Protein AF-A0A419HA66-F1 (afdb_monomer)

Radius of gyration: 27.06 Å; Cα contacts (8 Å, |Δi|>4): 485; chains: 1; bounding box: 98×46×93 Å

Structure (mmCIF, N/CA/C/O backbone):
data_AF-A0A419HA66-F1
#
_entry.id   AF-A0A419HA66-F1
#
loop_
_atom_site.group_PDB
_atom_site.id
_atom_site.type_symbol
_atom_site.label_atom_id
_atom_site.label_alt_id
_atom_site.label_comp_id
_atom_site.label_asym_id
_atom_site.label_entity_id
_atom_site.label_seq_id
_atom_site.pdbx_PDB_ins_code
_atom_site.Cartn_x
_atom_site.Cartn_y
_atom_site.Cartn_z
_atom_site.occupancy
_atom_site.B_iso_or_equiv
_atom_site.auth_seq_id
_atom_site.auth_comp_id
_atom_site.auth_asym_id
_atom_site.auth_atom_id
_atom_site.pdbx_PDB_model_num
ATOM 1 N N . MET A 1 1 ? 4.704 12.141 56.398 1.00 47.47 1 MET A N 1
ATOM 2 C CA . MET A 1 1 ? 5.540 12.780 55.359 1.00 47.47 1 MET A CA 1
ATOM 3 C C . MET A 1 1 ? 6.980 12.320 55.534 1.00 47.47 1 MET A C 1
ATO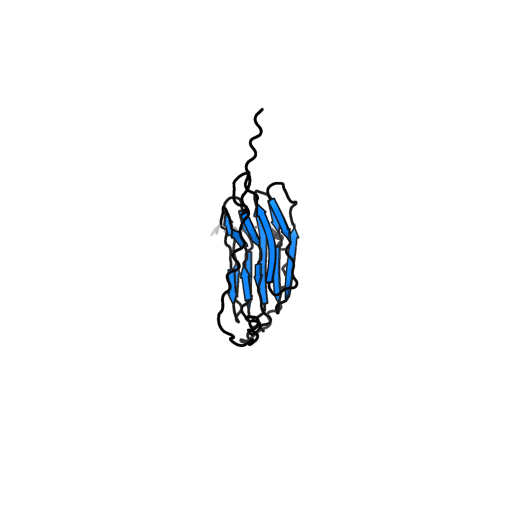M 5 O O . MET A 1 1 ? 7.565 12.573 56.577 1.00 47.47 1 MET A O 1
ATOM 9 N N . LYS A 1 2 ? 7.515 11.568 54.568 1.00 43.84 2 LYS A N 1
ATOM 10 C CA . LYS A 1 2 ? 8.914 11.112 54.523 1.00 43.84 2 LYS A CA 1
ATOM 11 C C . LYS A 1 2 ? 9.344 11.188 53.060 1.00 43.84 2 LYS A C 1
ATOM 13 O O . LYS A 1 2 ? 8.883 10.395 52.246 1.00 43.84 2 LYS A O 1
ATOM 18 N N . ILE A 1 3 ? 10.139 12.201 52.732 1.00 47.72 3 ILE A N 1
ATOM 19 C CA . ILE A 1 3 ? 10.655 12.448 51.385 1.00 47.72 3 ILE A CA 1
ATOM 20 C C . ILE A 1 3 ? 11.926 11.610 51.267 1.00 47.72 3 ILE A C 1
ATOM 22 O O . ILE A 1 3 ? 12.910 11.876 51.953 1.00 47.72 3 ILE A O 1
ATOM 26 N N . LYS A 1 4 ? 11.876 10.537 50.476 1.00 50.72 4 LYS A N 1
ATOM 27 C CA . LYS A 1 4 ? 13.021 9.656 50.243 1.00 50.72 4 LYS A CA 1
ATOM 28 C C . LYS A 1 4 ? 13.635 10.032 48.896 1.00 50.72 4 LYS A C 1
ATOM 30 O O . LYS A 1 4 ? 13.141 9.609 47.857 1.00 50.72 4 LYS A O 1
ATOM 35 N N . SER A 1 5 ? 14.681 10.858 48.937 1.00 53.12 5 SER A N 1
ATOM 36 C CA . SER A 1 5 ? 15.583 11.083 47.804 1.00 53.12 5 SER A CA 1
ATOM 37 C C . SER A 1 5 ? 16.212 9.757 47.393 1.00 53.12 5 SER A C 1
ATOM 39 O O . SER A 1 5 ? 16.865 9.105 48.207 1.00 53.12 5 SER A O 1
ATOM 41 N N . MET A 1 6 ? 16.027 9.366 46.135 1.00 59.38 6 MET A N 1
ATOM 42 C CA . MET A 1 6 ? 16.802 8.306 45.500 1.00 59.38 6 MET A CA 1
ATOM 43 C C . MET A 1 6 ? 17.607 8.928 44.366 1.00 59.38 6 MET A C 1
ATOM 45 O O . MET A 1 6 ? 17.053 9.434 43.394 1.00 59.38 6 MET A O 1
ATOM 49 N N . ALA A 1 7 ? 18.923 8.930 44.563 1.00 51.03 7 ALA A N 1
ATOM 50 C CA . ALA A 1 7 ? 19.921 9.291 43.576 1.00 51.03 7 ALA A CA 1
ATOM 51 C C . ALA A 1 7 ? 19.850 8.321 42.388 1.00 51.03 7 ALA A C 1
ATOM 53 O O . ALA A 1 7 ? 19.817 7.104 42.580 1.00 51.03 7 ALA A O 1
ATOM 54 N N . LEU A 1 8 ? 19.828 8.867 41.173 1.00 46.47 8 LEU A N 1
ATOM 55 C CA . LEU A 1 8 ? 19.918 8.104 39.934 1.00 46.47 8 LEU A CA 1
ATOM 56 C C . LEU A 1 8 ? 21.391 8.082 39.482 1.00 46.47 8 LEU A C 1
ATOM 58 O O . LEU A 1 8 ? 22.011 9.148 39.443 1.00 46.47 8 LEU A O 1
ATOM 62 N N . PRO A 1 9 ? 21.979 6.910 39.183 1.00 49.59 9 PRO A N 1
ATOM 63 C CA . PRO A 1 9 ? 23.392 6.808 38.859 1.00 49.59 9 PRO A CA 1
ATOM 64 C C . PRO A 1 9 ? 23.702 7.311 37.445 1.00 49.59 9 PRO A C 1
ATOM 66 O O . PRO A 1 9 ? 23.009 7.019 36.473 1.00 49.59 9 PRO A O 1
ATOM 69 N N . LEU A 1 10 ? 24.804 8.053 37.387 1.00 48.69 10 LEU A N 1
ATOM 70 C CA . LEU A 1 10 ? 25.576 8.472 36.226 1.00 48.69 10 LEU A CA 1
ATOM 71 C C . LEU A 1 10 ? 25.856 7.272 35.296 1.00 48.69 10 LEU A C 1
ATOM 73 O O . LEU A 1 10 ? 26.581 6.353 35.676 1.00 48.69 10 LEU A O 1
ATOM 77 N N . MET A 1 11 ? 25.301 7.271 34.079 1.00 44.81 11 MET A N 1
ATOM 78 C CA . MET A 1 11 ? 25.724 6.333 33.035 1.00 44.81 11 MET A CA 1
ATOM 79 C C . MET A 1 11 ? 27.056 6.798 32.442 1.00 44.81 11 MET A C 1
ATOM 81 O O . MET A 1 11 ? 27.150 7.855 31.822 1.00 44.81 11 MET A O 1
ATOM 85 N N . VAL A 1 12 ? 28.083 5.978 32.648 1.00 45.59 12 VAL A N 1
ATOM 86 C CA . VAL A 1 12 ? 29.388 6.061 31.992 1.00 45.59 12 VAL A CA 1
ATOM 87 C C . VAL A 1 12 ? 29.208 5.691 30.519 1.00 45.59 12 VAL A C 1
ATOM 89 O O . VAL A 1 12 ? 28.825 4.568 30.197 1.00 45.59 12 VAL A O 1
ATOM 92 N N . ALA A 1 13 ? 29.491 6.635 29.622 1.00 44.53 13 ALA A N 1
ATOM 93 C CA . ALA A 1 13 ? 29.626 6.363 28.199 1.00 44.53 13 ALA A CA 1
ATOM 94 C C . ALA A 1 13 ? 30.940 5.603 27.963 1.00 44.53 13 ALA A C 1
ATOM 96 O O . ALA A 1 13 ? 32.028 6.172 28.053 1.00 44.53 13 ALA A O 1
ATOM 97 N N . ALA A 1 14 ? 30.843 4.304 27.683 1.00 41.09 14 ALA A N 1
ATOM 98 C CA . ALA A 1 14 ? 31.964 3.518 27.192 1.00 41.09 14 ALA A CA 1
ATOM 99 C C . ALA A 1 14 ? 32.194 3.861 25.711 1.00 41.09 14 ALA A C 1
ATOM 101 O O . ALA A 1 14 ? 31.485 3.378 24.831 1.00 41.09 14 ALA A O 1
ATOM 102 N N . ALA A 1 15 ? 33.179 4.715 25.437 1.00 42.59 15 ALA A N 1
ATOM 103 C CA . ALA A 1 15 ? 33.739 4.868 24.102 1.00 42.59 15 ALA A CA 1
ATOM 104 C C . ALA A 1 15 ? 34.623 3.645 23.813 1.00 42.59 15 ALA A C 1
ATOM 106 O O . ALA A 1 15 ? 35.770 3.569 24.253 1.00 42.59 15 ALA A O 1
ATOM 107 N N . SER A 1 16 ? 34.080 2.655 23.107 1.00 45.94 16 SER A N 1
ATOM 108 C CA . SER A 1 16 ? 34.874 1.558 22.560 1.00 45.94 16 SER A CA 1
ATOM 109 C C . SER A 1 16 ? 35.727 2.087 21.404 1.00 45.94 16 SER A C 1
ATOM 111 O O . SER A 1 16 ? 35.217 2.317 20.307 1.00 45.94 16 SER A O 1
ATOM 113 N N . LEU A 1 17 ? 37.026 2.283 21.652 1.00 44.56 17 LEU A N 1
ATOM 114 C CA . LEU A 1 17 ? 38.036 2.401 20.601 1.00 44.56 17 LEU A CA 1
ATOM 115 C C . LEU A 1 17 ? 38.164 1.047 19.891 1.00 44.56 17 LEU A C 1
ATOM 117 O O . LEU A 1 17 ? 38.842 0.143 20.376 1.00 44.56 17 LEU A O 1
ATOM 121 N N . SER A 1 18 ? 37.540 0.912 18.727 1.00 45.56 18 SER A N 1
ATOM 122 C CA . SER A 1 18 ? 37.889 -0.127 17.760 1.00 45.56 18 SER A CA 1
ATOM 123 C C . SER A 1 18 ? 39.006 0.396 16.856 1.00 45.56 18 SER A C 1
ATOM 125 O O . SER A 1 18 ? 38.768 1.161 15.923 1.00 45.56 18 SER A O 1
ATOM 127 N N . VAL A 1 19 ? 40.238 -0.015 17.161 1.00 48.44 19 VAL A N 1
ATOM 128 C CA . VAL A 1 19 ? 41.369 -0.007 16.226 1.00 48.44 19 VAL A CA 1
ATOM 129 C C . VAL A 1 19 ? 41.130 -1.138 15.227 1.00 48.44 19 VAL A C 1
ATOM 131 O O . VAL A 1 19 ? 41.000 -2.290 15.634 1.00 48.44 19 VAL A O 1
ATOM 134 N N . GLY A 1 20 ? 41.061 -0.829 13.933 1.00 39.22 20 GLY A N 1
ATOM 135 C CA . GLY A 1 20 ? 40.870 -1.862 12.919 1.00 39.22 20 GLY A CA 1
ATOM 136 C C . GLY A 1 20 ? 40.864 -1.336 11.491 1.00 39.22 20 GLY A C 1
ATOM 137 O O . GLY A 1 20 ? 39.809 -1.034 10.954 1.00 39.22 20 GLY A O 1
ATOM 138 N N . THR A 1 21 ? 42.059 -1.309 10.898 1.00 42.94 21 THR A N 1
ATOM 139 C CA . THR A 1 21 ? 42.325 -1.475 9.457 1.00 42.94 21 THR A CA 1
ATOM 140 C C . THR A 1 21 ? 41.787 -0.400 8.504 1.00 42.94 21 THR A C 1
ATOM 142 O O . THR A 1 21 ? 40.625 -0.384 8.114 1.00 42.94 21 THR A O 1
ATOM 145 N N . ALA A 1 22 ? 42.699 0.450 8.024 1.00 42.69 22 ALA A N 1
ATOM 146 C CA . ALA A 1 22 ? 42.500 1.245 6.820 1.00 42.69 22 ALA A CA 1
ATOM 147 C C . ALA A 1 22 ? 42.324 0.310 5.608 1.00 42.69 22 ALA A C 1
ATOM 149 O O . ALA A 1 22 ? 43.294 -0.216 5.065 1.00 42.69 22 ALA A O 1
ATOM 150 N N . ILE A 1 23 ? 41.074 0.099 5.205 1.00 44.91 23 ILE A N 1
ATOM 151 C CA . ILE A 1 23 ? 40.689 -0.437 3.900 1.00 44.91 23 ILE A CA 1
ATOM 152 C C . ILE A 1 23 ? 40.109 0.758 3.146 1.00 44.91 23 ILE A C 1
ATOM 154 O O . ILE A 1 23 ? 39.303 1.506 3.698 1.00 44.91 23 ILE A O 1
ATOM 158 N N . GLY A 1 24 ? 40.618 1.002 1.940 1.00 37.94 24 GLY A N 1
ATOM 159 C CA . GLY A 1 24 ? 40.386 2.227 1.184 1.00 37.94 24 GLY A CA 1
ATOM 160 C C . GLY A 1 24 ? 38.915 2.628 1.092 1.00 37.94 24 GLY A C 1
ATOM 161 O O . GLY A 1 24 ? 38.036 1.791 0.900 1.00 37.94 24 GLY A O 1
ATOM 162 N N . LEU A 1 25 ? 38.684 3.942 1.160 1.00 38.09 25 LEU A N 1
ATOM 163 C CA . LEU A 1 25 ? 37.476 4.602 0.678 1.00 38.09 25 LEU A CA 1
ATOM 164 C C . LEU A 1 25 ? 37.363 4.406 -0.846 1.00 38.09 25 LEU A C 1
ATOM 166 O O . LEU A 1 25 ? 37.519 5.340 -1.626 1.00 38.09 25 LEU A O 1
ATOM 170 N N . GLY A 1 26 ? 37.109 3.175 -1.284 1.00 37.66 26 GLY A N 1
ATOM 171 C CA . GLY A 1 26 ? 36.299 2.968 -2.466 1.00 37.66 26 GLY A CA 1
ATOM 172 C C . GLY A 1 26 ? 34.895 3.355 -2.046 1.00 37.66 26 GLY A C 1
ATOM 173 O O . GLY A 1 26 ? 34.316 2.689 -1.190 1.00 37.66 26 GLY A O 1
ATOM 174 N N . ALA A 1 27 ? 34.386 4.470 -2.572 1.00 40.50 27 ALA A N 1
ATOM 175 C CA . ALA A 1 27 ? 32.964 4.753 -2.524 1.00 40.50 27 ALA A CA 1
ATOM 176 C C . ALA A 1 27 ? 32.244 3.451 -2.892 1.00 40.50 27 ALA A C 1
ATOM 178 O O . ALA A 1 27 ? 32.443 2.938 -3.995 1.00 40.50 27 ALA A O 1
ATOM 179 N N . LEU A 1 28 ? 31.494 2.877 -1.945 1.00 34.53 28 LEU A N 1
ATOM 180 C CA . LEU A 1 28 ? 30.543 1.830 -2.281 1.00 34.53 28 LEU A CA 1
ATOM 181 C C . LEU A 1 28 ? 29.736 2.417 -3.442 1.00 34.53 28 LEU A C 1
ATOM 183 O O . LEU A 1 28 ? 29.235 3.540 -3.286 1.00 34.53 28 LEU A O 1
ATOM 187 N N . PRO A 1 29 ? 29.716 1.775 -4.625 1.00 37.78 29 PRO A N 1
ATOM 188 C CA . PRO A 1 29 ? 28.907 2.285 -5.712 1.00 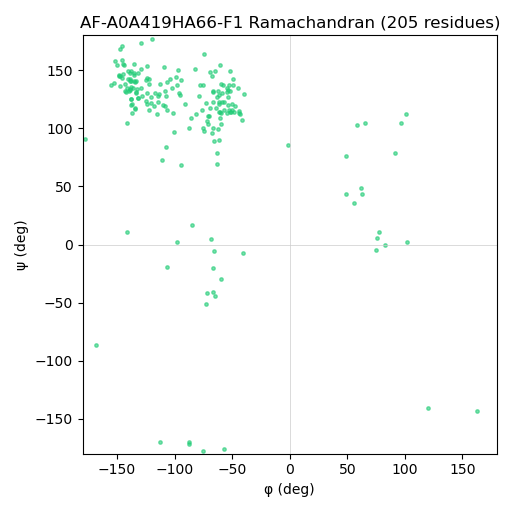37.78 29 PRO A CA 1
ATOM 189 C C . PRO A 1 29 ? 27.508 2.435 -5.131 1.00 37.78 29 PRO A C 1
ATOM 191 O O . PRO A 1 29 ? 27.018 1.505 -4.495 1.00 37.78 29 PRO A O 1
ATOM 194 N N . ALA A 1 30 ? 26.920 3.625 -5.271 1.00 44.28 30 ALA A N 1
ATOM 195 C CA . ALA A 1 30 ? 25.492 3.790 -5.072 1.00 44.28 30 ALA A CA 1
ATOM 196 C C . ALA A 1 30 ? 24.845 2.610 -5.792 1.00 44.28 30 ALA A C 1
ATOM 198 O O . ALA A 1 30 ? 25.059 2.493 -7.002 1.00 44.28 30 ALA A O 1
ATOM 199 N N . ASP A 1 31 ? 24.224 1.692 -5.036 1.00 38.34 31 ASP A N 1
ATOM 200 C CA . ASP A 1 31 ? 23.645 0.466 -5.571 1.00 38.34 31 ASP A CA 1
ATOM 201 C C . ASP A 1 31 ? 22.910 0.853 -6.843 1.00 38.34 31 ASP A C 1
ATOM 203 O O . ASP A 1 31 ? 21.978 1.663 -6.803 1.00 38.34 31 ASP A O 1
ATOM 207 N N . ALA A 1 32 ? 23.435 0.394 -7.983 1.00 41.03 32 ALA A N 1
ATOM 208 C CA . ALA A 1 32 ? 22.881 0.716 -9.281 1.00 41.03 32 ALA A CA 1
ATOM 209 C C . ALA A 1 32 ? 21.402 0.371 -9.185 1.00 41.03 32 ALA A C 1
ATOM 211 O O . ALA A 1 32 ? 21.088 -0.790 -8.928 1.00 41.03 32 ALA A O 1
ATOM 212 N N . ALA A 1 33 ? 20.543 1.396 -9.267 1.00 50.47 33 ALA A N 1
ATOM 213 C CA . ALA A 1 33 ? 19.119 1.296 -8.992 1.00 50.47 33 ALA A CA 1
ATOM 214 C C . ALA A 1 33 ? 18.596 -0.006 -9.595 1.00 50.47 33 ALA A C 1
ATOM 216 O O . ALA A 1 33 ? 18.560 -0.142 -10.821 1.00 50.47 33 ALA A O 1
ATOM 217 N N . GLY A 1 34 ? 18.301 -0.983 -8.730 1.00 55.44 34 GLY A N 1
ATOM 218 C CA . GLY A 1 34 ? 17.885 -2.302 -9.175 1.00 55.44 34 GLY A CA 1
ATOM 219 C C . GLY A 1 34 ? 16.741 -2.119 -10.160 1.00 55.44 34 GLY A C 1
ATOM 220 O O . GLY A 1 34 ? 15.817 -1.345 -9.911 1.00 55.44 34 GLY A O 1
ATOM 221 N N . SER A 1 35 ? 16.813 -2.789 -11.309 1.00 67.12 35 SER A N 1
ATOM 222 C CA . SER A 1 35 ? 15.696 -2.790 -12.265 1.00 67.12 35 SER A CA 1
ATOM 223 C C . SER A 1 35 ? 14.458 -3.488 -11.691 1.00 67.12 35 SER A C 1
ATOM 225 O O . SER A 1 35 ? 13.398 -3.455 -12.311 1.00 67.12 35 SER A O 1
ATOM 227 N N . THR A 1 36 ? 14.596 -4.083 -10.500 1.00 85.69 36 THR A N 1
ATOM 228 C CA . THR A 1 36 ? 13.537 -4.667 -9.695 1.00 85.69 36 THR A CA 1
ATOM 229 C C . THR A 1 36 ? 12.502 -3.618 -9.321 1.00 85.69 36 THR A C 1
ATOM 231 O O . THR A 1 36 ? 12.720 -2.747 -8.476 1.00 85.69 36 THR A O 1
ATOM 234 N N . SER A 1 37 ? 11.334 -3.745 -9.925 1.00 92.81 37 SER A N 1
ATOM 235 C CA . SER A 1 37 ? 10.133 -3.056 -9.496 1.00 92.81 37 SER A CA 1
ATOM 236 C C . SER A 1 37 ? 9.287 -4.007 -8.664 1.00 92.81 37 SER A C 1
ATOM 238 O O . SER A 1 37 ? 9.205 -5.202 -8.948 1.00 92.81 37 SER A O 1
ATOM 240 N N . SER A 1 38 ? 8.622 -3.490 -7.641 1.00 95.62 38 SER A N 1
ATOM 241 C CA . SER A 1 38 ? 7.694 -4.259 -6.821 1.00 95.62 38 SER A CA 1
ATOM 242 C C . SER A 1 38 ? 6.448 -3.450 -6.502 1.00 95.62 38 SER A C 1
ATOM 244 O O . SER A 1 38 ? 6.486 -2.225 -6.374 1.00 95.62 38 SER A O 1
ATOM 246 N N . ALA A 1 39 ? 5.328 -4.153 -6.390 1.00 97.06 39 ALA A N 1
ATOM 247 C CA . ALA A 1 39 ? 4.038 -3.586 -6.049 1.00 97.06 39 ALA A CA 1
ATOM 248 C C . ALA A 1 39 ? 3.348 -4.486 -5.027 1.00 97.06 39 ALA A C 1
ATOM 250 O O . ALA A 1 39 ? 3.324 -5.708 -5.165 1.00 97.06 39 ALA A O 1
ATOM 251 N N . THR A 1 40 ? 2.783 -3.877 -3.992 1.00 97.88 40 THR A N 1
ATOM 252 C CA . THR A 1 40 ? 2.087 -4.559 -2.902 1.00 97.88 40 THR A CA 1
ATOM 253 C C . THR A 1 40 ? 0.752 -3.877 -2.659 1.00 97.88 40 THR A C 1
ATOM 255 O O . THR A 1 40 ? 0.688 -2.668 -2.442 1.00 97.88 40 THR A O 1
ATOM 258 N N . GLY A 1 41 ? -0.328 -4.652 -2.690 1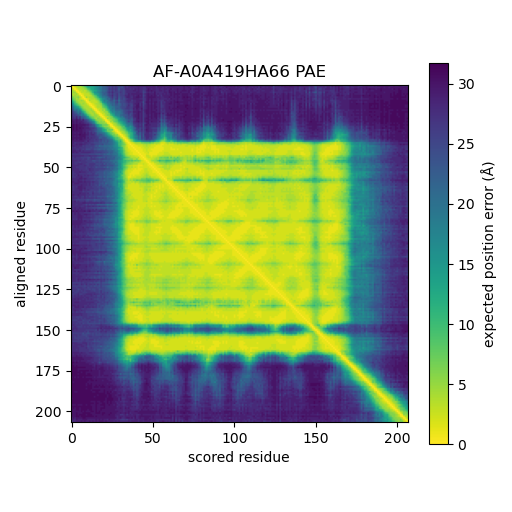.00 96.50 41 GLY A N 1
ATOM 259 C CA . GLY A 1 41 ? -1.678 -4.120 -2.566 1.00 96.50 41 GLY A CA 1
ATOM 260 C C . GLY A 1 41 ? -1.999 -3.675 -1.147 1.00 96.50 41 GLY A C 1
ATOM 261 O O . GLY A 1 41 ? -2.445 -2.552 -0.927 1.00 96.50 41 GLY A O 1
ATOM 262 N N . ILE A 1 42 ? -1.754 -4.549 -0.174 1.00 97.00 42 ILE A N 1
ATOM 263 C CA . ILE A 1 42 ? -1.951 -4.254 1.244 1.00 97.00 42 ILE A CA 1
ATOM 264 C C . ILE A 1 42 ? -1.052 -5.138 2.098 1.00 97.00 42 ILE A C 1
ATOM 266 O O . ILE A 1 42 ? -0.948 -6.344 1.874 1.00 97.00 42 ILE A O 1
ATOM 270 N N . THR A 1 43 ? -0.444 -4.541 3.111 1.00 96.81 43 THR A N 1
ATOM 271 C CA . THR A 1 43 ? 0.281 -5.236 4.171 1.00 96.81 43 THR A CA 1
ATOM 272 C C . THR A 1 43 ? -0.050 -4.584 5.497 1.00 96.81 43 THR A C 1
ATOM 274 O O . THR A 1 43 ? -0.176 -3.368 5.589 1.00 96.81 43 THR A O 1
ATOM 277 N N . GLY A 1 44 ? -0.213 -5.376 6.546 1.00 93.06 44 GLY A N 1
ATOM 278 C CA . GLY A 1 44 ? -0.400 -4.843 7.883 1.00 93.06 44 GLY A CA 1
ATOM 279 C C . GLY A 1 44 ? 0.345 -5.650 8.923 1.00 93.06 44 GLY A C 1
ATOM 280 O O . GLY A 1 44 ? 0.416 -6.877 8.843 1.00 93.06 44 GLY A O 1
ATOM 281 N N . SER A 1 45 ? 0.879 -4.927 9.899 1.00 88.38 45 SER A N 1
ATOM 282 C CA . SER A 1 45 ? 1.725 -5.429 10.977 1.00 88.38 45 SER A CA 1
ATOM 283 C C . SER A 1 45 ? 1.118 -5.063 12.330 1.00 88.38 45 SER A C 1
ATOM 285 O O . SER A 1 45 ? 0.426 -4.052 12.453 1.00 88.38 45 SER A O 1
ATOM 287 N N . GLY A 1 46 ? 1.408 -5.856 13.364 1.00 86.25 46 GLY A N 1
ATOM 288 C CA . GLY A 1 46 ? 0.936 -5.629 14.732 1.00 86.25 46 GLY A CA 1
ATOM 289 C C . GLY A 1 46 ? 0.103 -6.797 15.250 1.00 86.25 46 GLY A C 1
ATOM 290 O O . GLY A 1 46 ? 0.426 -7.953 14.993 1.00 86.25 46 GLY A O 1
ATOM 291 N N . SER A 1 47 ? -0.969 -6.503 15.989 1.00 81.56 47 SER A N 1
ATOM 292 C CA . SER A 1 47 ? -1.828 -7.524 16.610 1.00 81.56 47 SER A CA 1
ATOM 293 C C . SER A 1 47 ? -2.609 -8.381 15.613 1.00 81.56 47 SER A C 1
ATOM 295 O O . SER A 1 47 ? -3.067 -9.462 15.968 1.00 81.56 47 SER A O 1
ATOM 297 N N . VAL A 1 48 ? -2.782 -7.898 14.382 1.00 83.38 48 VAL A N 1
ATOM 298 C CA . VAL A 1 48 ? -3.445 -8.621 13.297 1.00 83.38 48 VAL A CA 1
ATOM 299 C C . VAL A 1 48 ? -2.630 -8.410 12.024 1.00 83.38 48 VAL A C 1
ATOM 301 O O . VAL A 1 48 ? -2.536 -7.291 11.514 1.00 83.38 48 VAL A O 1
ATOM 304 N N . ALA A 1 49 ? -2.022 -9.485 11.525 1.00 89.19 49 ALA A N 1
ATOM 305 C CA . ALA A 1 49 ? -1.335 -9.467 10.243 1.00 89.19 49 ALA A CA 1
ATOM 306 C C . ALA A 1 49 ? -2.360 -9.542 9.104 1.00 89.19 49 ALA A C 1
ATOM 308 O O . ALA A 1 49 ? -3.311 -10.322 9.162 1.00 89.19 49 ALA A O 1
ATOM 309 N N . ILE A 1 50 ? -2.155 -8.735 8.068 1.00 94.38 50 ILE A N 1
ATOM 310 C CA . ILE A 1 50 ? -2.898 -8.824 6.810 1.00 94.38 50 ILE A CA 1
ATOM 311 C C . ILE A 1 50 ? -1.900 -8.740 5.663 1.00 94.38 50 ILE A C 1
ATOM 313 O O . ILE A 1 50 ? -0.919 -7.999 5.720 1.00 94.38 50 ILE A O 1
ATOM 317 N N . SER A 1 51 ? -2.117 -9.531 4.624 1.00 96.25 51 SER A N 1
ATOM 318 C CA . SER A 1 51 ? -1.306 -9.504 3.411 1.00 96.25 51 SER A CA 1
ATOM 319 C C . SER A 1 51 ? -2.225 -9.734 2.226 1.00 96.25 51 SER A C 1
ATOM 321 O O . SER A 1 51 ? -3.083 -10.615 2.268 1.00 96.25 51 SER A O 1
ATOM 323 N N . GLY A 1 52 ? -2.089 -8.894 1.211 1.00 95.19 52 GLY A N 1
ATOM 324 C CA . GLY A 1 52 ? -2.765 -9.056 -0.067 1.00 95.19 52 GLY A CA 1
ATOM 325 C C . GLY A 1 52 ? -1.785 -9.357 -1.199 1.00 95.19 52 GLY A C 1
ATOM 326 O O . GLY A 1 52 ? -0.602 -9.585 -0.939 1.00 95.19 52 GLY A O 1
ATOM 327 N N . PRO A 1 53 ? -2.281 -9.319 -2.446 1.00 96.50 53 PRO A N 1
ATOM 328 C CA . PRO A 1 53 ? -1.485 -9.469 -3.657 1.00 96.50 53 PRO A CA 1
ATOM 329 C C . PRO A 1 53 ? -0.196 -8.648 -3.632 1.00 96.50 53 PRO A C 1
ATOM 331 O O . PRO A 1 53 ? -0.202 -7.460 -3.278 1.00 96.50 53 PRO A O 1
ATOM 334 N N . SER A 1 54 ? 0.899 -9.276 -4.043 1.00 96.44 54 SER A N 1
ATOM 335 C CA . SER A 1 54 ? 2.192 -8.629 -4.222 1.00 96.44 54 SER A CA 1
ATOM 336 C C . SER A 1 54 ? 2.943 -9.253 -5.391 1.00 96.44 54 SER A C 1
ATOM 338 O O . SER A 1 54 ? 2.864 -10.453 -5.648 1.00 96.44 54 SER A O 1
ATOM 340 N N . VAL A 1 55 ? 3.669 -8.419 -6.127 1.00 96.38 55 VAL A N 1
ATOM 341 C CA . VAL A 1 55 ? 4.488 -8.837 -7.266 1.00 96.38 55 VAL A CA 1
ATOM 342 C C . VAL A 1 55 ? 5.826 -8.119 -7.232 1.00 96.38 55 VAL A C 1
ATOM 344 O O . VAL A 1 55 ? 5.928 -6.979 -6.780 1.00 96.38 55 VAL A O 1
ATOM 347 N N . SER A 1 56 ? 6.849 -8.795 -7.741 1.00 93.38 56 SER A N 1
ATOM 348 C CA . SER A 1 56 ? 8.171 -8.230 -7.987 1.00 93.38 56 SER A CA 1
ATOM 349 C C . SER A 1 56 ? 8.646 -8.683 -9.363 1.00 93.38 56 SER A C 1
ATOM 351 O O . SER A 1 56 ? 8.389 -9.828 -9.755 1.00 93.38 56 SER A O 1
ATOM 353 N N . SER A 1 57 ? 9.294 -7.794 -10.110 1.00 89.56 57 SER A N 1
ATOM 354 C CA . SER A 1 57 ? 9.836 -8.093 -11.432 1.00 89.56 57 SER A CA 1
ATOM 355 C C . SER A 1 57 ? 11.037 -7.224 -11.771 1.00 89.56 57 SER A C 1
ATOM 357 O O . SER A 1 57 ? 11.016 -6.018 -11.556 1.00 89.56 57 SER A O 1
ATOM 359 N N . ASP A 1 58 ? 12.040 -7.834 -12.391 1.00 84.38 58 ASP A N 1
ATOM 360 C CA . ASP A 1 58 ? 13.234 -7.176 -12.929 1.00 84.38 58 ASP A CA 1
ATOM 361 C C . ASP A 1 58 ? 13.149 -6.908 -14.441 1.00 84.38 58 ASP A C 1
ATOM 363 O O . ASP A 1 58 ? 14.109 -6.437 -15.047 1.00 84.38 58 ASP A O 1
ATOM 367 N N . GLY A 1 59 ? 12.026 -7.248 -15.085 1.00 80.75 59 GLY A N 1
ATOM 368 C CA . GLY A 1 59 ? 11.914 -7.174 -16.542 1.00 80.75 59 GLY A CA 1
ATOM 369 C C . GLY A 1 59 ? 10.485 -7.332 -17.055 1.00 80.75 59 GLY A C 1
ATOM 370 O O . GLY A 1 59 ? 9.824 -6.317 -17.277 1.00 80.75 59 GLY A O 1
ATOM 371 N N . PRO A 1 60 ? 9.995 -8.568 -17.272 1.00 84.06 60 PRO A N 1
ATOM 372 C CA . PRO A 1 60 ? 8.676 -8.801 -17.853 1.00 84.06 60 PRO A CA 1
ATOM 373 C C . PRO A 1 60 ? 7.557 -8.309 -16.936 1.00 84.06 60 PRO A C 1
ATOM 375 O O . PRO A 1 60 ? 7.667 -8.384 -15.712 1.00 84.06 60 PRO A O 1
ATOM 378 N N . THR A 1 61 ? 6.441 -7.878 -17.515 1.00 90.81 61 THR A N 1
ATOM 379 C CA . THR A 1 61 ? 5.269 -7.487 -16.731 1.00 90.81 61 THR A CA 1
ATOM 380 C C . THR A 1 61 ? 4.748 -8.671 -15.911 1.00 90.81 61 THR A C 1
ATOM 382 O O . THR A 1 61 ? 4.414 -9.731 -16.443 1.00 90.81 61 THR A O 1
ATOM 385 N N . ARG A 1 62 ? 4.673 -8.479 -14.596 1.00 93.00 62 ARG A N 1
ATOM 386 C CA . ARG A 1 62 ? 4.017 -9.355 -13.624 1.00 93.00 62 ARG A CA 1
ATOM 387 C C . ARG A 1 62 ? 2.817 -8.605 -13.071 1.00 93.00 62 ARG A C 1
ATOM 389 O O . ARG A 1 62 ? 2.933 -7.427 -12.751 1.00 93.00 62 ARG A O 1
ATOM 396 N N . SER A 1 63 ? 1.691 -9.282 -12.917 1.00 95.81 63 SER A N 1
ATOM 397 C CA . SER A 1 63 ? 0.510 -8.704 -12.281 1.00 95.81 63 SER A CA 1
ATOM 398 C C . SER A 1 63 ? -0.185 -9.727 -11.403 1.00 95.81 63 SER A C 1
ATOM 400 O O . SER A 1 63 ? -0.166 -10.916 -11.720 1.00 95.81 63 SER A O 1
ATOM 402 N N . ASP A 1 64 ? -0.824 -9.251 -10.344 1.00 96.50 64 ASP A N 1
ATOM 403 C CA . ASP A 1 64 ? -1.662 -10.056 -9.462 1.00 96.50 64 ASP A CA 1
ATOM 404 C C . ASP A 1 64 ? -2.861 -9.225 -8.986 1.00 96.50 64 ASP A C 1
ATOM 406 O O . ASP A 1 64 ? -2.816 -7.991 -8.961 1.00 96.50 64 ASP A O 1
ATOM 410 N N . SER A 1 65 ? -3.961 -9.885 -8.637 1.00 96.00 65 SER A N 1
ATOM 411 C CA . SER A 1 65 ? -5.186 -9.201 -8.227 1.00 96.00 65 SER A CA 1
ATOM 412 C C . SER A 1 65 ? -5.998 -10.019 -7.235 1.00 96.00 65 SER A C 1
ATOM 414 O O . SER A 1 65 ? -5.920 -11.244 -7.204 1.00 96.00 65 SER A O 1
ATOM 416 N N . GLY A 1 66 ? -6.804 -9.339 -6.423 1.00 96.06 66 GLY A N 1
ATOM 417 C CA . GLY A 1 66 ? -7.683 -10.017 -5.482 1.00 96.06 66 GLY A CA 1
ATOM 418 C C . GLY A 1 66 ? -8.212 -9.120 -4.375 1.00 96.06 66 GLY A C 1
ATOM 419 O O . GLY A 1 66 ? -8.531 -7.943 -4.563 1.00 96.06 66 GLY A O 1
ATOM 420 N N . SER A 1 67 ? -8.322 -9.714 -3.196 1.00 95.62 67 SER A N 1
ATOM 421 C CA . SER A 1 67 ? -8.834 -9.095 -1.979 1.00 95.62 67 SER A CA 1
ATOM 422 C C . SER A 1 67 ? -8.067 -9.633 -0.781 1.00 95.62 67 SER A C 1
ATOM 424 O O . SER A 1 67 ? -7.550 -10.747 -0.821 1.00 95.62 67 SER A O 1
ATOM 426 N N . ALA A 1 68 ? -8.032 -8.865 0.301 1.00 96.25 68 ALA A N 1
ATOM 427 C CA . ALA A 1 68 ? -7.458 -9.302 1.565 1.00 96.25 68 ALA A CA 1
ATOM 428 C C . ALA A 1 68 ? -8.424 -8.980 2.699 1.00 96.25 68 ALA A C 1
ATOM 430 O O . ALA A 1 68 ? -9.160 -7.993 2.655 1.00 96.25 68 ALA A O 1
ATOM 431 N N . SER A 1 69 ? -8.445 -9.809 3.733 1.00 95.50 69 SER A N 1
ATOM 432 C CA . SER A 1 69 ? -9.323 -9.595 4.879 1.00 95.50 69 SER A CA 1
ATOM 433 C C . SER A 1 69 ? -8.666 -10.093 6.152 1.00 95.50 69 SER A C 1
ATOM 435 O O . SER A 1 69 ? -7.944 -11.087 6.150 1.00 95.50 69 SER A O 1
ATOM 437 N N . ALA A 1 70 ? -8.934 -9.385 7.237 1.00 93.38 70 ALA A N 1
ATOM 438 C CA . ALA A 1 70 ? -8.538 -9.745 8.585 1.00 93.38 70 ALA A CA 1
ATOM 439 C C . ALA A 1 70 ? -9.612 -9.237 9.567 1.00 93.38 70 ALA A C 1
ATOM 441 O O . ALA A 1 70 ? -10.489 -8.466 9.170 1.00 93.38 70 ALA A O 1
ATOM 442 N N . PRO A 1 71 ? -9.601 -9.642 10.847 1.00 91.88 71 PRO A N 1
ATOM 443 C CA . PRO A 1 71 ? -10.563 -9.137 11.823 1.00 91.88 71 PRO A CA 1
ATOM 444 C C . PRO A 1 71 ? -10.643 -7.601 11.833 1.00 91.88 71 PRO A C 1
ATOM 446 O O . PRO A 1 71 ? -9.669 -6.918 12.139 1.00 91.88 71 PRO A O 1
ATOM 449 N N . GLY A 1 72 ? -11.812 -7.062 11.472 1.00 90.38 72 GLY A N 1
ATOM 450 C CA . GLY A 1 72 ? -12.067 -5.619 11.417 1.00 90.38 72 GLY A CA 1
ATOM 451 C C . GLY A 1 72 ? -11.454 -4.875 10.224 1.00 90.38 72 GLY A C 1
ATOM 452 O O . GLY A 1 72 ? -11.559 -3.648 10.191 1.00 90.38 72 GLY A O 1
ATOM 453 N N . ILE A 1 73 ? -10.838 -5.576 9.263 1.00 94.12 73 ILE A N 1
ATOM 454 C CA . ILE A 1 73 ? -10.174 -4.996 8.087 1.00 94.12 73 ILE A CA 1
ATOM 455 C C . ILE A 1 73 ? -10.586 -5.762 6.826 1.00 94.12 73 ILE A C 1
ATOM 457 O O . ILE A 1 73 ? -10.483 -6.985 6.770 1.00 94.12 73 ILE A O 1
ATOM 461 N N . SER A 1 74 ? -10.994 -5.053 5.778 1.00 96.38 74 SER A N 1
ATOM 462 C CA . SER A 1 74 ? -11.260 -5.649 4.466 1.00 96.38 74 SER A CA 1
ATOM 463 C C . SER A 1 74 ? -10.746 -4.751 3.352 1.00 96.38 74 SER A C 1
ATOM 465 O O . SER A 1 74 ? -11.013 -3.554 3.348 1.00 96.38 74 SER A O 1
ATOM 467 N N . ALA A 1 75 ? -10.016 -5.328 2.405 1.00 96.69 75 ALA A N 1
ATOM 468 C CA . ALA A 1 75 ? -9.519 -4.662 1.213 1.00 96.69 75 ALA A CA 1
ATOM 469 C C . ALA A 1 75 ? -9.998 -5.413 -0.030 1.00 96.69 75 ALA A C 1
ATOM 471 O O . ALA A 1 75 ? -9.867 -6.634 -0.118 1.00 96.69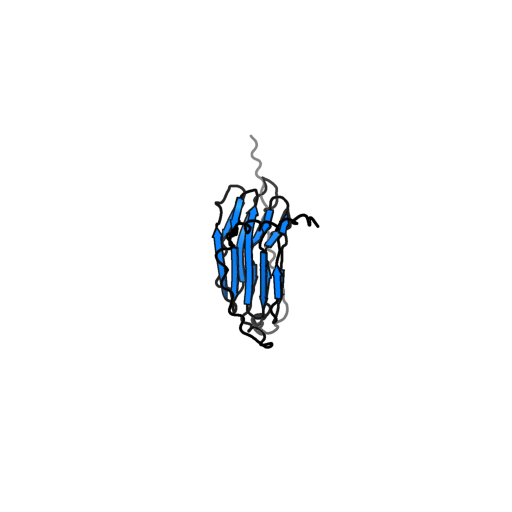 75 ALA A O 1
ATOM 472 N N . SER A 1 76 ? -10.558 -4.686 -0.992 1.00 97.25 76 SER A N 1
ATOM 473 C CA . SER A 1 76 ? -11.162 -5.248 -2.204 1.00 97.25 76 SER A CA 1
ATOM 474 C C . SER A 1 76 ? -10.751 -4.468 -3.446 1.00 97.25 76 SER A C 1
ATOM 476 O O . SER A 1 76 ? -10.406 -3.286 -3.366 1.00 97.25 76 SER A O 1
ATOM 478 N N . GLY A 1 77 ? -10.799 -5.146 -4.597 1.00 96.56 77 GLY A N 1
ATOM 479 C CA . GLY A 1 77 ? -10.353 -4.586 -5.872 1.00 96.56 77 GLY A CA 1
ATOM 480 C C . GLY A 1 77 ? -8.866 -4.252 -5.845 1.00 96.56 77 GLY A C 1
ATOM 481 O O . GLY A 1 77 ? -8.477 -3.156 -6.241 1.00 96.56 77 GLY A O 1
ATOM 482 N N . ILE A 1 78 ? -8.060 -5.162 -5.292 1.00 97.69 78 ILE A N 1
ATOM 483 C CA . ILE A 1 78 ? -6.608 -5.033 -5.275 1.00 97.69 78 ILE A CA 1
ATOM 484 C C . ILE A 1 78 ? -6.090 -5.444 -6.648 1.00 97.69 78 ILE A C 1
ATOM 486 O O . ILE A 1 78 ? -6.401 -6.537 -7.117 1.00 97.69 78 ILE A O 1
ATOM 490 N N . ASN A 1 79 ? -5.279 -4.594 -7.263 1.00 97.50 79 ASN A N 1
ATOM 491 C CA . ASN A 1 79 ? -4.552 -4.911 -8.482 1.00 97.50 79 ASN A CA 1
ATOM 492 C C . ASN A 1 79 ? -3.130 -4.362 -8.370 1.00 97.50 79 ASN A C 1
ATOM 494 O O . ASN A 1 79 ? -2.944 -3.171 -8.095 1.00 97.50 79 ASN A O 1
ATOM 498 N N . VAL A 1 80 ? -2.148 -5.235 -8.559 1.00 97.31 80 VAL A N 1
ATOM 499 C CA . VAL A 1 80 ? -0.723 -4.916 -8.499 1.00 97.31 80 VAL A CA 1
ATOM 500 C C . VAL A 1 80 ? -0.047 -5.319 -9.799 1.00 97.31 80 VAL A C 1
ATOM 502 O O . VAL A 1 80 ? -0.384 -6.336 -10.402 1.00 97.31 80 VAL A O 1
ATOM 505 N N . LEU A 1 81 ? 0.915 -4.515 -10.228 1.00 96.50 81 LEU A N 1
ATOM 506 C CA . LEU A 1 81 ? 1.687 -4.716 -11.442 1.00 96.50 81 LEU A CA 1
ATOM 507 C C . LEU A 1 81 ? 3.131 -4.277 -11.204 1.00 96.50 81 LEU A C 1
ATOM 509 O O . LEU A 1 81 ? 3.367 -3.241 -10.587 1.00 96.50 81 LEU A O 1
ATOM 513 N N . ALA A 1 82 ? 4.085 -5.051 -11.707 1.00 94.38 82 ALA A N 1
ATOM 514 C CA . ALA A 1 82 ? 5.500 -4.706 -11.709 1.00 94.38 82 ALA A CA 1
ATOM 515 C C . ALA A 1 82 ? 6.157 -5.145 -13.021 1.00 94.38 82 ALA A C 1
ATOM 517 O O . ALA A 1 82 ? 5.975 -6.273 -13.477 1.00 94.38 82 ALA A O 1
ATOM 518 N N . GLU A 1 83 ? 6.951 -4.262 -13.604 1.00 91.00 83 GLU A N 1
ATOM 519 C CA . GLU A 1 83 ? 7.778 -4.479 -14.791 1.00 91.00 83 GLU A CA 1
ATOM 520 C C . GLU A 1 83 ? 9.073 -3.663 -14.664 1.00 91.00 83 GLU A C 1
ATOM 522 O O . GLU A 1 83 ? 9.204 -2.850 -13.748 1.00 91.00 83 GLU A O 1
ATOM 527 N N . GLY A 1 84 ? 10.050 -3.863 -15.550 1.00 86.88 84 GLY A N 1
ATOM 528 C CA . GLY A 1 84 ? 11.315 -3.120 -15.479 1.00 86.88 84 GLY A CA 1
ATOM 529 C C . GLY A 1 84 ? 11.079 -1.604 -15.423 1.00 86.88 84 GLY A C 1
ATOM 530 O O . GLY A 1 84 ? 10.508 -1.041 -16.351 1.00 86.88 84 GLY A O 1
ATOM 531 N N . GLY A 1 85 ? 11.468 -0.963 -14.315 1.00 87.88 85 GLY A N 1
ATOM 532 C CA . GLY A 1 85 ? 11.309 0.484 -14.106 1.00 87.88 85 GLY A CA 1
ATOM 533 C C . GLY A 1 85 ? 9.902 0.997 -13.789 1.00 87.88 85 GLY A C 1
ATOM 534 O O . GLY A 1 85 ? 9.748 2.180 -13.487 1.00 87.88 85 GLY A O 1
ATOM 535 N N . HIS A 1 86 ? 8.875 0.143 -13.808 1.00 92.06 86 HIS A N 1
ATOM 536 C CA . HIS A 1 86 ? 7.502 0.549 -13.520 1.00 92.06 86 HIS A CA 1
ATOM 537 C C . HIS A 1 86 ? 6.804 -0.389 -12.525 1.00 92.06 86 HIS A C 1
ATOM 539 O O . HIS A 1 86 ? 6.865 -1.614 -12.622 1.00 92.06 86 HIS A O 1
ATOM 545 N N . ALA A 1 87 ? 6.127 0.193 -11.538 1.00 95.62 87 ALA A N 1
ATOM 546 C CA . ALA A 1 87 ? 5.297 -0.527 -10.580 1.00 95.62 87 ALA A CA 1
ATOM 547 C C . ALA A 1 87 ? 4.010 0.239 -10.315 1.00 95.62 87 ALA A C 1
ATOM 549 O O . ALA A 1 87 ? 4.015 1.455 -10.150 1.00 95.62 87 ALA A O 1
ATOM 550 N N . LYS A 1 88 ? 2.905 -0.486 -10.188 1.00 96.38 88 LYS A N 1
ATOM 551 C CA . LYS A 1 88 ? 1.604 0.087 -9.873 1.00 96.38 88 LYS A CA 1
ATOM 552 C C . LYS A 1 88 ? 0.881 -0.786 -8.867 1.00 96.38 88 LYS A C 1
ATOM 554 O O . LYS A 1 88 ? 0.798 -1.998 -9.035 1.00 96.38 88 LYS A O 1
ATOM 559 N N . ALA A 1 89 ? 0.306 -0.167 -7.849 1.00 98.00 89 ALA A N 1
ATOM 560 C CA . ALA A 1 89 ? -0.585 -0.817 -6.908 1.00 98.00 89 ALA A CA 1
ATOM 561 C C . ALA A 1 89 ? -1.866 0.005 -6.789 1.00 98.00 89 ALA A C 1
ATOM 563 O O . ALA A 1 89 ? -1.832 1.229 -6.672 1.00 98.00 89 ALA A O 1
ATOM 564 N N . SER A 1 90 ? -3.010 -0.666 -6.821 1.00 97.50 90 SER A N 1
ATOM 565 C CA . SER A 1 90 ? -4.314 -0.030 -6.671 1.00 97.50 90 SER A CA 1
ATOM 566 C C . SER A 1 90 ? -5.220 -0.866 -5.787 1.00 97.50 90 SER A C 1
ATOM 568 O O . SER A 1 90 ? -5.180 -2.095 -5.832 1.00 97.50 90 SER A O 1
ATOM 570 N N . VAL A 1 91 ? -6.016 -0.187 -4.968 1.00 97.94 91 VAL A N 1
ATOM 571 C CA . VAL A 1 91 ? -7.014 -0.783 -4.084 1.00 97.94 91 VAL A CA 1
ATOM 572 C C . VAL A 1 91 ? -8.296 0.024 -4.218 1.00 97.94 91 VAL A C 1
ATOM 574 O O . VAL A 1 91 ? -8.342 1.214 -3.888 1.00 97.94 91 VAL A O 1
ATOM 577 N N . ALA A 1 92 ? -9.351 -0.623 -4.710 1.00 97.12 92 ALA A N 1
ATOM 578 C CA . ALA A 1 92 ? -10.636 0.032 -4.917 1.00 97.12 92 ALA A CA 1
ATOM 579 C C . ALA A 1 92 ? -11.256 0.486 -3.590 1.00 97.12 92 ALA A C 1
ATOM 581 O O . ALA A 1 92 ? -11.756 1.608 -3.489 1.00 97.12 92 ALA A O 1
ATOM 582 N N . THR A 1 93 ? -11.219 -0.364 -2.561 1.00 96.69 93 THR A N 1
ATOM 583 C CA . THR A 1 93 ? -11.795 -0.051 -1.247 1.00 96.69 93 THR A CA 1
ATOM 584 C C . THR A 1 93 ? -11.008 -0.709 -0.125 1.00 96.69 93 THR A C 1
ATOM 586 O O . THR A 1 93 ? -10.675 -1.890 -0.205 1.00 96.69 93 THR A O 1
ATOM 589 N N . LEU A 1 94 ? -10.770 0.052 0.941 1.00 97.25 94 LEU A N 1
ATOM 590 C CA . LEU A 1 94 ? -10.257 -0.423 2.219 1.00 97.25 94 LEU A CA 1
ATOM 591 C C . LEU A 1 94 ? -11.226 -0.020 3.328 1.00 97.25 94 LEU A C 1
ATOM 593 O O . LEU A 1 94 ? -11.435 1.167 3.553 1.00 97.25 94 LEU A O 1
ATOM 597 N N . ALA A 1 95 ? -11.757 -0.993 4.056 1.00 96.12 95 ALA A N 1
ATOM 598 C CA . ALA A 1 95 ? -12.576 -0.797 5.240 1.00 96.12 95 ALA A CA 1
ATOM 599 C C . ALA A 1 95 ? -11.799 -1.192 6.502 1.00 96.12 95 ALA A C 1
ATOM 601 O O . ALA A 1 95 ? -11.226 -2.279 6.566 1.00 96.12 95 ALA A O 1
ATOM 602 N N . VAL A 1 96 ? -11.819 -0.327 7.516 1.00 93.94 96 VAL A N 1
ATOM 603 C CA . VAL A 1 96 ? -11.227 -0.544 8.841 1.00 93.94 96 VAL A CA 1
ATOM 604 C C . VAL A 1 96 ? -12.239 -0.113 9.898 1.00 93.94 96 VAL A C 1
ATOM 606 O O . VAL A 1 96 ? -12.629 1.054 9.951 1.00 93.94 96 VAL A O 1
ATOM 609 N N . GLY A 1 97 ? -12.690 -1.048 10.738 1.00 89.38 97 GLY A N 1
ATOM 610 C CA . GLY A 1 97 ? -13.609 -0.752 11.846 1.00 89.38 97 GLY A CA 1
ATOM 611 C C . GLY A 1 97 ? -14.910 -0.061 11.412 1.00 89.38 97 GLY A C 1
ATOM 612 O O . GLY A 1 97 ? -15.391 0.827 12.108 1.00 89.38 97 GLY A O 1
ATOM 613 N N . GLY A 1 98 ? -15.443 -0.411 10.236 1.00 87.75 98 GLY A N 1
ATOM 614 C CA . GLY A 1 98 ? -16.668 0.184 9.679 1.00 87.75 98 GLY A CA 1
ATOM 615 C C . GLY A 1 98 ? -16.477 1.517 8.945 1.00 87.75 98 GLY A C 1
ATOM 616 O O . GLY A 1 98 ? -17.441 2.053 8.410 1.00 87.75 98 GLY A O 1
ATOM 617 N N . THR A 1 99 ? -15.252 2.043 8.876 1.00 94.12 99 THR A N 1
ATOM 618 C CA . THR A 1 99 ? -14.913 3.253 8.111 1.00 94.12 99 THR A CA 1
ATOM 619 C C . THR A 1 99 ? -14.137 2.871 6.854 1.00 94.12 99 THR A C 1
ATOM 621 O O . THR A 1 99 ? -13.281 1.992 6.930 1.00 94.12 99 THR A O 1
ATOM 624 N N . ALA A 1 100 ? -14.405 3.508 5.709 1.00 94.88 100 ALA A N 1
ATOM 625 C CA . ALA A 1 100 ? -13.795 3.128 4.436 1.00 94.88 100 ALA A CA 1
ATOM 626 C C . ALA A 1 100 ? -13.059 4.273 3.723 1.00 94.88 100 ALA A C 1
ATOM 628 O O . ALA A 1 100 ? -13.536 5.407 3.682 1.00 94.88 100 ALA A O 1
ATOM 629 N N . ALA A 1 101 ? -11.924 3.930 3.117 1.00 95.25 101 ALA A N 1
ATOM 630 C CA . ALA A 1 101 ? -11.217 4.714 2.112 1.00 95.25 101 ALA A CA 1
ATOM 631 C C . ALA A 1 101 ? -11.357 4.035 0.740 1.00 95.25 101 ALA A C 1
ATOM 633 O O . ALA A 1 101 ? -11.511 2.812 0.659 1.00 95.25 101 ALA A O 1
ATOM 634 N N . SER A 1 102 ? -11.296 4.806 -0.344 1.00 96.38 102 SER A N 1
ATOM 635 C CA . SER A 1 102 ? -11.484 4.269 -1.698 1.00 96.38 102 SER A CA 1
ATOM 636 C C . SER A 1 102 ? -10.628 4.961 -2.748 1.00 96.38 102 SER A C 1
ATOM 638 O O . SER A 1 102 ? -10.205 6.105 -2.569 1.00 96.38 102 SER A O 1
ATOM 640 N N . GLY A 1 103 ? -10.413 4.263 -3.867 1.00 94.62 103 GLY A N 1
ATOM 641 C CA . GLY A 1 103 ? -9.644 4.762 -5.009 1.00 94.62 103 GLY A CA 1
ATOM 642 C C . GLY A 1 103 ? -8.193 5.053 -4.640 1.00 94.62 103 GLY A C 1
ATOM 643 O O . GLY A 1 103 ? -7.710 6.150 -4.900 1.00 94.62 103 GLY A O 1
ATOM 644 N N . ILE A 1 104 ? -7.543 4.103 -3.968 1.00 97.62 104 ILE A N 1
ATOM 645 C CA . ILE A 1 104 ? -6.173 4.226 -3.467 1.00 97.62 104 ILE A CA 1
ATOM 646 C C . ILE A 1 104 ? -5.235 3.709 -4.554 1.00 97.62 104 ILE A C 1
ATOM 648 O O . ILE A 1 104 ? -5.355 2.553 -4.960 1.00 97.62 104 ILE A O 1
ATOM 652 N N . VAL A 1 105 ? -4.313 4.540 -5.030 1.00 97.69 105 VAL A N 1
ATOM 653 C CA . VAL A 1 105 ? -3.384 4.188 -6.109 1.00 97.69 105 VAL A CA 1
ATOM 654 C C . VAL A 1 105 ? -1.996 4.724 -5.791 1.00 97.69 105 VAL A C 1
ATOM 656 O O . VAL A 1 105 ? -1.844 5.897 -5.448 1.00 97.69 105 VAL A O 1
ATOM 659 N N . ALA A 1 106 ? -0.988 3.875 -5.955 1.00 97.06 106 ALA A N 1
ATOM 660 C CA . ALA A 1 106 ? 0.404 4.278 -6.062 1.00 97.06 106 ALA A CA 1
ATOM 661 C C . ALA A 1 106 ? 0.969 3.781 -7.389 1.00 97.06 106 ALA A C 1
ATOM 663 O O . ALA A 1 106 ? 0.728 2.642 -7.795 1.00 97.06 106 ALA A O 1
ATOM 664 N N . GLU A 1 107 ? 1.737 4.631 -8.046 1.00 95.88 107 GLU A N 1
ATOM 665 C CA . GLU A 1 107 ? 2.420 4.314 -9.292 1.00 95.88 107 GLU A CA 1
ATOM 666 C C . GLU A 1 107 ? 3.856 4.805 -9.187 1.00 95.88 107 GLU A C 1
ATOM 668 O O . GLU A 1 107 ? 4.104 5.864 -8.625 1.00 95.88 107 GLU A O 1
ATOM 673 N N . CYS A 1 108 ? 4.804 4.029 -9.682 1.00 94.00 108 CYS A N 1
ATOM 674 C CA . CYS A 1 108 ? 6.213 4.360 -9.751 1.00 94.00 108 CYS A CA 1
ATOM 675 C C . CYS A 1 108 ? 6.665 4.129 -11.183 1.00 94.00 108 CYS A C 1
ATOM 677 O O . CYS A 1 108 ? 6.424 3.057 -11.732 1.00 94.00 108 CYS A O 1
ATOM 679 N N . ASN A 1 109 ? 7.294 5.134 -11.777 1.00 92.50 109 ASN A N 1
ATOM 680 C CA . ASN A 1 109 ? 7.744 5.115 -13.158 1.00 92.50 109 ASN A CA 1
ATOM 681 C C . ASN A 1 109 ? 9.145 5.735 -13.227 1.00 92.50 109 ASN A C 1
ATOM 683 O O . ASN A 1 109 ? 9.337 6.877 -12.805 1.00 92.50 109 ASN A O 1
ATOM 687 N N . GLN A 1 110 ? 10.133 4.968 -13.689 1.00 89.50 110 GLN A N 1
ATOM 688 C CA . GLN A 1 110 ? 11.541 5.367 -13.792 1.00 89.50 110 GLN A CA 1
ATOM 689 C C . GLN A 1 110 ? 12.101 6.008 -12.508 1.00 89.50 110 GLN A C 1
ATOM 691 O O . GLN A 1 110 ? 12.805 7.020 -12.539 1.00 89.50 110 GLN A O 1
ATOM 696 N N . GLY A 1 111 ? 11.779 5.426 -11.353 1.00 87.44 111 GLY A N 1
ATOM 697 C CA . GLY A 1 111 ? 12.232 5.908 -10.047 1.00 87.44 111 GLY A CA 1
ATOM 698 C C . GLY A 1 111 ? 11.486 7.136 -9.516 1.00 87.44 111 GLY A C 1
ATOM 699 O O . GLY A 1 111 ? 11.917 7.713 -8.519 1.00 87.44 111 GLY A O 1
ATOM 700 N N . VAL A 1 112 ? 10.375 7.539 -10.139 1.00 90.69 112 VAL A N 1
ATOM 701 C CA . VAL A 1 112 ? 9.510 8.620 -9.650 1.00 90.69 112 VAL A CA 1
ATOM 702 C C . VAL A 1 112 ? 8.125 8.070 -9.354 1.00 90.69 112 VAL A C 1
ATOM 704 O O . VAL A 1 112 ? 7.434 7.570 -10.239 1.00 90.69 112 VAL A O 1
ATOM 707 N N . SER A 1 113 ? 7.705 8.178 -8.097 1.00 93.81 113 SER A N 1
ATOM 708 C CA . SER A 1 113 ? 6.384 7.737 -7.659 1.00 93.81 113 SER A CA 1
ATOM 709 C C . SER A 1 113 ? 5.349 8.853 -7.602 1.00 93.81 113 SER A C 1
ATOM 711 O O . SER A 1 113 ? 5.654 10.010 -7.315 1.00 93.81 113 SER A O 1
ATOM 713 N N . THR A 1 114 ? 4.094 8.485 -7.814 1.00 94.88 114 THR A N 1
ATOM 714 C CA . THR A 1 114 ? 2.906 9.299 -7.578 1.00 94.88 114 THR A CA 1
ATOM 715 C C . THR A 1 114 ? 1.917 8.502 -6.739 1.00 94.88 114 THR A C 1
ATOM 717 O O . THR A 1 114 ? 1.890 7.269 -6.769 1.00 94.88 114 THR A O 1
ATOM 720 N N . VAL A 1 115 ? 1.115 9.209 -5.949 1.00 94.94 115 VAL A N 1
ATOM 721 C CA . VAL A 1 115 ? 0.095 8.604 -5.094 1.00 94.94 115 VAL A CA 1
ATOM 722 C C . VAL A 1 115 ? -1.197 9.393 -5.204 1.00 94.94 115 VAL A C 1
ATOM 724 O O . VAL A 1 115 ? -1.181 10.614 -5.360 1.00 94.94 115 VAL A O 1
ATOM 727 N N . SER A 1 116 ? -2.322 8.697 -5.118 1.00 96.06 116 SER A N 1
ATOM 728 C CA . SER A 1 116 ? -3.644 9.313 -5.102 1.00 96.06 116 SER A CA 1
ATOM 729 C C . SER A 1 116 ? -4.615 8.483 -4.272 1.00 96.06 116 SER A C 1
ATOM 731 O O . SER A 1 116 ? -4.523 7.256 -4.212 1.00 96.06 116 SER A O 1
ATOM 733 N N . VAL A 1 117 ? -5.536 9.171 -3.601 1.00 95.69 117 VAL A N 1
ATOM 734 C CA . VAL A 1 117 ? -6.640 8.560 -2.859 1.00 95.69 117 VAL A CA 1
ATOM 735 C C . VAL A 1 117 ? -7.891 9.370 -3.159 1.00 95.69 117 VAL A C 1
ATOM 737 O O . VAL A 1 117 ? -7.920 10.572 -2.904 1.00 95.69 117 VAL A O 1
ATOM 740 N N . ALA A 1 118 ? -8.916 8.722 -3.711 1.00 95.56 118 ALA A N 1
ATOM 741 C CA . ALA A 1 118 ? -10.150 9.400 -4.100 1.00 95.56 118 ALA A CA 1
ATOM 742 C C . ALA A 1 118 ? -10.987 9.832 -2.888 1.00 95.56 118 ALA A C 1
ATOM 744 O O . ALA A 1 118 ? -11.532 10.933 -2.872 1.00 95.56 118 ALA A O 1
ATOM 745 N N . GLN A 1 119 ? -11.084 8.974 -1.870 1.00 94.31 119 GLN A N 1
ATOM 746 C CA . GLN A 1 119 ? -11.813 9.283 -0.644 1.00 94.31 119 GLN A CA 1
ATOM 747 C C . GLN A 1 119 ? -11.035 8.814 0.576 1.00 94.31 119 GLN A C 1
ATOM 749 O O . GLN A 1 119 ? -10.704 7.631 0.694 1.00 94.31 119 GLN A O 1
ATOM 754 N N . LEU A 1 120 ? -10.798 9.747 1.498 1.00 94.94 120 LEU A N 1
ATOM 755 C CA . LEU A 1 120 ? -10.147 9.491 2.772 1.00 94.94 120 LEU A CA 1
ATOM 756 C C . LEU A 1 120 ? -11.091 9.871 3.923 1.00 94.94 120 LEU A C 1
ATOM 758 O O . LEU A 1 120 ? -11.601 10.993 3.943 1.00 94.94 120 LEU A O 1
ATOM 762 N N . PRO A 1 121 ? -11.352 8.963 4.873 1.00 93.50 121 PRO A N 1
ATOM 763 C CA . PRO A 1 121 ? -12.186 9.265 6.026 1.00 93.50 121 PRO A CA 1
ATOM 764 C C . PRO A 1 121 ? -11.459 10.149 7.048 1.00 93.50 121 PRO A C 1
ATOM 766 O O . PRO A 1 121 ? -10.233 10.265 7.053 1.00 93.50 121 PRO A O 1
ATOM 769 N N . ALA A 1 122 ? -12.230 10.746 7.957 1.00 93.38 122 ALA A N 1
ATOM 770 C CA . ALA A 1 122 ? -11.682 11.538 9.049 1.00 93.38 122 ALA A CA 1
ATOM 771 C C . ALA A 1 122 ? -10.951 10.667 10.085 1.00 93.38 122 ALA A C 1
ATOM 773 O O . ALA A 1 122 ? -11.331 9.527 10.368 1.00 93.38 122 ALA A O 1
ATOM 774 N N . ASN A 1 123 ? -9.922 11.248 10.700 1.00 93.56 123 ASN A N 1
ATOM 775 C CA . ASN A 1 123 ? -9.221 10.631 11.818 1.00 93.56 123 ASN A CA 1
ATOM 776 C C . ASN A 1 123 ? -10.121 10.537 13.052 1.00 93.56 123 ASN A C 1
ATOM 778 O O . ASN A 1 123 ? -10.910 11.435 13.342 1.00 93.56 123 ASN A O 1
ATOM 782 N N . THR A 1 124 ? -9.945 9.467 13.817 1.00 91.06 124 THR A N 1
ATOM 783 C CA . THR A 1 124 ? -10.620 9.248 15.098 1.00 91.06 124 THR A CA 1
ATOM 784 C C . THR A 1 124 ? -9.590 9.122 16.219 1.00 91.06 124 THR A C 1
ATOM 786 O O . THR A 1 124 ? -8.379 9.130 15.990 1.00 91.06 124 THR A O 1
ATOM 789 N N . ALA A 1 125 ? -10.056 8.977 17.462 1.00 87.94 125 ALA A N 1
ATOM 790 C CA . ALA A 1 125 ? -9.168 8.735 18.600 1.00 87.94 125 ALA A CA 1
ATOM 791 C C . ALA A 1 125 ? -8.347 7.436 18.449 1.00 87.94 125 ALA A C 1
ATOM 793 O O . ALA A 1 125 ? -7.225 7.353 18.956 1.00 87.94 125 ALA A O 1
ATOM 794 N N . THR A 1 126 ? -8.898 6.441 17.747 1.00 88.75 126 THR A N 1
ATOM 795 C CA . THR A 1 126 ? -8.319 5.100 17.599 1.00 88.75 126 THR A CA 1
ATOM 796 C C . THR A 1 126 ? -7.729 4.839 16.222 1.00 88.75 126 THR A C 1
ATOM 798 O O . THR A 1 126 ? -6.907 3.940 16.111 1.00 88.75 126 THR A O 1
ATOM 801 N N . THR A 1 127 ? -8.097 5.598 15.190 1.00 92.38 127 THR A N 1
ATOM 802 C CA . THR A 1 127 ? -7.666 5.334 13.812 1.00 92.38 127 THR A CA 1
ATOM 803 C C . THR A 1 127 ? -7.152 6.606 13.157 1.00 92.38 127 THR A C 1
ATOM 805 O O . THR A 1 127 ? -7.849 7.620 13.102 1.00 92.38 127 THR A O 1
ATOM 808 N N . THR A 1 128 ? -5.933 6.544 12.637 1.00 94.75 128 THR A N 1
ATOM 809 C CA . THR A 1 128 ? -5.307 7.617 11.865 1.00 94.75 128 THR A CA 1
ATOM 810 C C . THR A 1 128 ? -5.091 7.149 10.435 1.00 94.75 128 THR A C 1
ATOM 812 O O . THR A 1 128 ? -4.495 6.098 10.220 1.00 94.75 128 THR A O 1
ATOM 815 N N . TRP A 1 129 ? -5.565 7.936 9.478 1.00 95.50 129 TRP A N 1
ATOM 816 C CA . TRP A 1 129 ? -5.411 7.745 8.046 1.00 95.50 129 TRP A CA 1
ATOM 817 C C . TRP A 1 129 ? -4.427 8.794 7.529 1.00 95.50 129 TRP A C 1
ATOM 819 O O . TRP A 1 129 ? -4.667 9.995 7.662 1.00 95.50 129 TRP A O 1
ATOM 829 N N . SER A 1 130 ? -3.317 8.341 6.957 1.00 95.25 130 SER A N 1
ATOM 830 C CA . SER A 1 130 ? -2.243 9.203 6.470 1.00 95.25 130 SER A CA 1
ATOM 831 C C . SER A 1 130 ? -2.006 8.948 4.991 1.00 95.25 130 SER A C 1
ATOM 833 O O . SER A 1 130 ? -1.591 7.854 4.605 1.00 95.25 130 SER A O 1
ATOM 835 N N . LEU A 1 131 ? -2.253 9.967 4.168 1.00 95.31 131 LEU A N 1
ATOM 836 C CA . LEU A 1 131 ? -1.855 9.952 2.766 1.00 95.31 131 LEU A CA 1
ATOM 837 C C . LEU A 1 131 ? -0.325 9.966 2.690 1.00 95.31 131 LEU A C 1
ATOM 839 O O . LEU A 1 131 ? 0.322 10.766 3.372 1.00 95.31 131 LEU A O 1
ATOM 843 N N . GLY A 1 132 ? 0.249 9.080 1.885 1.00 92.12 132 GLY A N 1
ATOM 844 C CA . GLY A 1 132 ? 1.678 9.121 1.614 1.00 92.12 132 GLY A CA 1
ATOM 845 C C . GLY A 1 132 ? 2.059 10.240 0.653 1.00 92.12 132 GLY A C 1
ATOM 846 O O . GLY A 1 132 ? 1.229 11.023 0.193 1.00 92.12 132 GLY A O 1
ATOM 847 N N . ALA A 1 133 ? 3.345 10.290 0.325 1.00 85.62 133 ALA A N 1
ATOM 848 C CA . ALA A 1 133 ? 3.894 11.217 -0.651 1.00 85.62 133 ALA A CA 1
ATOM 849 C C . ALA A 1 133 ? 4.598 10.442 -1.769 1.00 85.62 133 ALA A C 1
ATOM 851 O O . ALA A 1 133 ? 5.235 9.418 -1.520 1.00 85.62 133 ALA A O 1
ATOM 852 N N . GLY A 1 134 ? 4.460 10.944 -2.996 1.00 88.38 134 GLY A N 1
ATOM 853 C CA . GLY A 1 134 ? 5.268 10.523 -4.136 1.00 88.38 134 GLY A CA 1
ATOM 854 C C . GLY A 1 134 ? 6.572 11.322 -4.238 1.00 88.38 134 GLY A C 1
ATOM 855 O O . GLY A 1 134 ? 6.915 12.100 -3.349 1.00 88.38 134 GLY A O 1
ATOM 856 N N . GLY A 1 135 ? 7.276 11.163 -5.357 1.00 82.94 135 GLY A N 1
ATOM 857 C CA . GLY A 1 135 ? 8.482 11.923 -5.703 1.00 82.94 135 GLY A CA 1
ATOM 858 C C . GLY A 1 135 ? 9.798 11.178 -5.476 1.00 82.94 135 GLY A C 1
ATOM 859 O O . GLY A 1 135 ? 10.859 11.739 -5.726 1.00 82.94 135 GLY A O 1
ATOM 860 N N . SER A 1 136 ? 9.744 9.919 -5.034 1.00 88.44 136 SER A N 1
ATOM 861 C CA . SER A 1 136 ? 10.925 9.054 -4.897 1.00 88.44 136 SER A CA 1
ATOM 862 C C . SER A 1 136 ? 10.718 7.699 -5.581 1.00 88.44 136 SER A C 1
ATOM 864 O O . SER A 1 136 ? 9.600 7.388 -5.991 1.00 88.44 136 SER A O 1
ATOM 866 N N . GLY A 1 137 ? 11.754 6.860 -5.660 1.00 87.69 137 GLY A N 1
ATOM 867 C CA . GLY A 1 137 ? 11.659 5.504 -6.225 1.00 87.69 137 GLY A CA 1
ATOM 868 C C . GLY A 1 137 ? 10.828 4.530 -5.388 1.00 87.69 137 GLY A C 1
ATOM 869 O O . GLY A 1 137 ? 10.774 3.342 -5.683 1.00 87.69 137 GLY A O 1
ATOM 870 N N . SER A 1 138 ? 10.205 4.991 -4.304 1.00 92.44 138 SER A N 1
ATOM 871 C CA . SER A 1 138 ? 9.257 4.215 -3.514 1.00 92.44 138 SER A CA 1
ATOM 872 C C . SER A 1 138 ? 8.147 5.098 -2.962 1.00 92.44 138 SER A C 1
ATOM 874 O O . SER A 1 138 ? 8.371 6.257 -2.615 1.00 92.44 138 SER A O 1
ATOM 876 N N . ALA A 1 139 ? 6.949 4.542 -2.844 1.00 94.44 139 ALA A N 1
ATOM 877 C CA . ALA A 1 139 ? 5.836 5.208 -2.186 1.00 94.44 139 ALA A CA 1
ATOM 878 C C . ALA A 1 139 ? 4.867 4.199 -1.581 1.00 94.44 139 ALA A C 1
ATOM 880 O O . ALA A 1 139 ? 4.786 3.046 -1.993 1.00 94.44 139 ALA A O 1
ATOM 881 N N . THR A 1 140 ? 4.101 4.660 -0.601 1.00 97.19 140 THR A N 1
ATOM 882 C CA . THR A 1 140 ? 2.898 3.988 -0.105 1.00 97.19 140 THR A CA 1
ATOM 883 C C . THR A 1 140 ? 1.774 4.998 -0.201 1.00 97.19 140 THR A C 1
ATOM 885 O O . THR A 1 140 ? 1.920 6.088 0.342 1.00 97.19 140 THR A O 1
ATOM 888 N N . ALA A 1 141 ? 0.684 4.686 -0.901 1.00 95.50 141 ALA A N 1
ATOM 889 C CA . ALA A 1 141 ? -0.387 5.664 -1.096 1.00 95.50 141 ALA A CA 1
ATOM 890 C C . ALA A 1 141 ? -1.091 6.013 0.215 1.00 95.50 141 ALA A C 1
ATOM 892 O O . ALA A 1 141 ? -1.402 7.177 0.459 1.00 95.50 141 ALA A O 1
ATOM 893 N N . LEU A 1 142 ? -1.338 5.013 1.060 1.00 97.00 142 LEU A N 1
ATOM 894 C CA . LEU A 1 142 ? -2.080 5.192 2.298 1.00 97.00 142 LEU A CA 1
ATOM 895 C C . LEU A 1 142 ? -1.488 4.341 3.422 1.00 97.00 142 LEU A C 1
ATOM 897 O O . LEU A 1 142 ? -1.300 3.134 3.269 1.00 97.00 142 LEU A O 1
ATOM 901 N N . THR A 1 143 ? -1.270 4.971 4.572 1.00 96.88 143 THR A N 1
ATOM 902 C CA . THR A 1 143 ? -0.948 4.298 5.831 1.00 96.88 143 THR A CA 1
ATOM 903 C C . THR A 1 143 ? -2.088 4.497 6.824 1.00 96.88 143 THR A C 1
ATOM 905 O O . THR A 1 143 ? -2.521 5.623 7.069 1.00 96.88 143 THR A O 1
ATOM 908 N N . VAL A 1 144 ? -2.567 3.407 7.421 1.00 95.62 144 VAL A N 1
ATOM 909 C CA . VAL A 1 144 ? -3.584 3.424 8.475 1.00 95.62 144 VAL A CA 1
ATOM 910 C C . VAL A 1 144 ? -2.966 2.929 9.771 1.00 95.62 144 VAL A C 1
ATOM 912 O O . VAL A 1 144 ? -2.471 1.806 9.836 1.00 95.62 144 VAL A O 1
ATOM 915 N N . THR A 1 145 ? -3.031 3.748 10.812 1.00 93.94 145 THR A N 1
ATOM 916 C CA . THR A 1 145 ? -2.560 3.390 12.150 1.00 93.94 145 THR A CA 1
ATOM 917 C C . THR A 1 145 ? -3.750 3.224 13.078 1.00 93.94 145 THR A C 1
ATOM 919 O O . THR A 1 145 ? -4.500 4.174 13.309 1.00 93.94 145 THR A O 1
ATOM 922 N N . ILE A 1 146 ? -3.906 2.032 13.644 1.00 91.56 146 ILE A N 1
ATOM 923 C CA . ILE A 1 146 ? -4.954 1.703 14.607 1.00 91.56 146 ILE A CA 1
ATOM 924 C C . ILE A 1 146 ? -4.309 1.593 15.987 1.00 91.56 146 ILE A C 1
ATOM 926 O O . ILE A 1 146 ? -3.478 0.722 16.255 1.00 91.56 146 ILE A O 1
ATOM 930 N N . LYS A 1 147 ? -4.699 2.492 16.883 1.00 87.44 147 LYS A N 1
ATOM 931 C CA . LYS A 1 147 ? -4.338 2.447 18.295 1.00 87.44 147 LYS A CA 1
ATOM 932 C C . LYS A 1 147 ? -5.277 1.475 18.989 1.00 87.44 147 LYS A C 1
ATOM 934 O O . LYS A 1 147 ? -6.467 1.748 19.139 1.00 87.44 147 LYS A O 1
ATOM 939 N N . SER A 1 148 ? -4.733 0.357 19.441 1.00 70.94 148 SER A N 1
ATOM 940 C CA . SER A 1 148 ? -5.425 -0.485 20.407 1.00 70.94 148 SER A CA 1
ATOM 941 C C . SER A 1 148 ? -5.194 0.095 21.817 1.00 70.94 148 SER A C 1
ATOM 943 O O . SER A 1 148 ? -4.229 0.829 22.026 1.00 70.94 148 SER A O 1
ATOM 945 N N . GLY A 1 149 ? -6.132 -0.107 22.753 1.00 65.44 149 GLY A N 1
ATOM 946 C CA . GLY A 1 149 ? -6.205 0.603 24.046 1.00 65.44 149 GLY A CA 1
ATOM 947 C C . GLY A 1 149 ? -4.952 0.489 24.937 1.00 65.44 149 GLY A C 1
ATOM 948 O O . GLY A 1 149 ? -3.966 -0.113 24.545 1.00 65.44 149 GLY A O 1
ATOM 949 N N . LYS A 1 150 ? -5.004 1.044 26.164 1.00 55.25 150 LYS A N 1
ATOM 950 C CA . LYS A 1 150 ? -3.884 1.425 27.079 1.00 55.25 150 LYS A CA 1
ATOM 951 C C . LYS A 1 150 ? -2.644 0.500 27.233 1.00 55.25 150 LYS A C 1
ATOM 953 O O . LYS A 1 150 ? -1.705 0.921 27.902 1.00 55.25 150 LYS A O 1
ATOM 958 N N . LYS A 1 151 ? -2.598 -0.714 26.670 1.00 56.16 151 LYS A N 1
ATOM 959 C CA . LYS A 1 151 ? -1.438 -1.630 26.660 1.00 56.16 151 LYS A CA 1
ATOM 960 C C . LYS A 1 151 ? -1.215 -2.422 25.356 1.00 56.16 151 LYS A C 1
ATOM 962 O O . LYS A 1 151 ? -0.428 -3.361 25.369 1.00 56.16 151 LYS A O 1
ATOM 967 N N . ALA A 1 152 ? -1.897 -2.107 24.259 1.00 60.44 152 ALA A N 1
ATOM 968 C CA . ALA A 1 152 ? -1.828 -2.914 23.043 1.00 60.44 152 ALA A CA 1
ATOM 969 C C . ALA A 1 152 ? -0.958 -2.269 21.952 1.00 60.44 152 ALA A C 1
ATOM 971 O O . ALA A 1 152 ? -0.950 -1.051 21.776 1.00 60.44 152 ALA A O 1
ATOM 972 N N . THR A 1 153 ? -0.213 -3.109 21.231 1.00 73.62 153 THR A N 1
ATOM 973 C CA . THR A 1 153 ? 0.648 -2.714 20.110 1.00 73.62 153 THR A CA 1
ATOM 974 C C . THR A 1 153 ? -0.186 -2.036 19.026 1.00 73.62 153 THR A C 1
ATOM 976 O O . THR A 1 153 ? -1.222 -2.567 18.625 1.00 73.62 153 THR A O 1
ATOM 979 N N . ALA A 1 154 ? 0.256 -0.868 18.555 1.00 85.25 154 ALA A N 1
ATOM 980 C CA . ALA A 1 154 ? -0.379 -0.203 17.423 1.00 85.25 154 ALA A CA 1
ATOM 981 C C . ALA A 1 154 ? -0.317 -1.108 16.185 1.00 85.25 154 ALA A C 1
ATOM 983 O O . ALA A 1 154 ? 0.702 -1.751 15.927 1.00 85.25 154 ALA A O 1
ATOM 984 N N . GLN A 1 155 ? -1.413 -1.162 15.437 1.00 90.75 155 GLN A N 1
ATOM 985 C CA . GLN A 1 155 ? -1.456 -1.850 14.157 1.00 90.75 155 GLN A CA 1
ATOM 986 C C . GLN A 1 155 ? -1.223 -0.829 13.049 1.00 90.75 155 GLN A C 1
ATOM 988 O O . GLN A 1 155 ? -1.883 0.209 13.025 1.00 90.75 155 GLN A O 1
ATOM 993 N N . THR A 1 156 ? -0.311 -1.134 12.134 1.00 94.06 156 THR A N 1
ATOM 994 C CA . THR A 1 156 ? -0.020 -0.284 10.975 1.00 94.06 156 THR A CA 1
ATOM 995 C C . THR A 1 156 ? -0.362 -1.052 9.714 1.00 94.06 156 THR A C 1
ATOM 997 O O . THR A 1 156 ? 0.066 -2.194 9.564 1.00 94.06 156 THR A O 1
ATOM 1000 N N . ILE A 1 157 ? -1.122 -0.430 8.820 1.00 95.31 157 ILE A N 1
ATOM 1001 C CA . ILE A 1 157 ? -1.539 -0.989 7.536 1.00 95.31 157 ILE A CA 1
ATOM 1002 C C . ILE A 1 157 ? -1.013 -0.074 6.438 1.00 95.31 157 ILE A C 1
ATOM 1004 O O . ILE A 1 157 ? -1.361 1.103 6.405 1.00 95.31 157 ILE A O 1
ATOM 1008 N N . ASN A 1 158 ? -0.213 -0.617 5.533 1.00 97.00 158 ASN A N 1
ATOM 1009 C CA . ASN A 1 158 ? 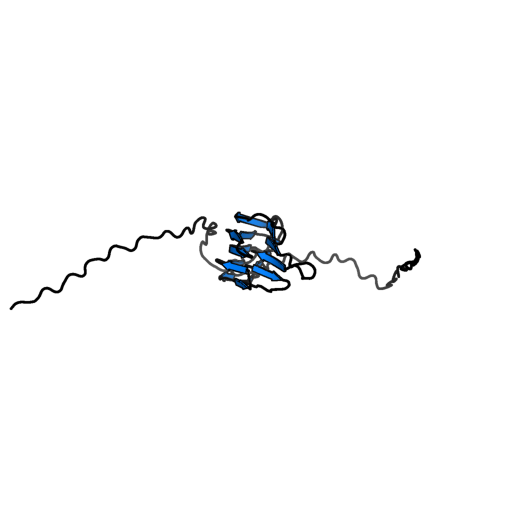0.258 0.047 4.331 1.00 97.00 158 ASN A CA 1
ATOM 1010 C C . ASN A 1 158 ? -0.549 -0.452 3.136 1.00 97.00 158 ASN A C 1
ATOM 1012 O O . ASN A 1 158 ? -0.804 -1.649 2.995 1.00 97.00 158 ASN A O 1
ATOM 1016 N N . VAL A 1 159 ? -0.974 0.476 2.289 1.00 97.38 159 VAL A N 1
ATOM 1017 C CA . VAL A 1 159 ? -1.924 0.213 1.211 1.00 97.38 159 VAL A CA 1
ATOM 1018 C C . VAL A 1 159 ? -1.401 0.855 -0.059 1.00 97.38 159 VAL A C 1
ATOM 1020 O O . VAL A 1 159 ? -1.042 2.035 -0.058 1.00 97.38 159 VAL A O 1
ATOM 1023 N N . ALA A 1 160 ? -1.383 0.061 -1.126 1.00 96.94 160 ALA A N 1
ATOM 1024 C CA . ALA A 1 160 ? -0.759 0.378 -2.398 1.00 96.94 160 ALA A CA 1
ATOM 1025 C C . ALA A 1 160 ? 0.675 0.899 -2.209 1.00 96.94 160 ALA A C 1
ATOM 1027 O O . ALA A 1 160 ? 0.943 2.097 -2.293 1.00 96.94 160 ALA A O 1
ATOM 1028 N N . SER A 1 161 ? 1.596 -0.017 -1.925 1.00 96.75 161 SER A N 1
ATOM 1029 C CA . SER A 1 161 ? 3.027 0.271 -1.854 1.00 96.75 161 SER A CA 1
ATOM 1030 C C . SER A 1 161 ? 3.704 -0.114 -3.163 1.00 96.75 161 SER A C 1
ATOM 1032 O O . SER A 1 161 ? 3.424 -1.175 -3.719 1.00 96.75 161 SER A O 1
ATOM 1034 N N . VAL A 1 162 ? 4.602 0.736 -3.645 1.00 96.44 162 VAL A N 1
ATOM 1035 C CA . VAL A 1 162 ? 5.377 0.525 -4.870 1.00 96.44 162 VAL A CA 1
ATOM 1036 C C . VAL A 1 162 ? 6.834 0.893 -4.642 1.00 96.44 162 VAL A C 1
ATOM 1038 O O . VAL A 1 162 ? 7.135 1.840 -3.912 1.00 96.44 162 VAL A O 1
ATOM 1041 N N . THR A 1 163 ? 7.719 0.182 -5.325 1.00 94.69 163 THR A N 1
ATOM 1042 C CA . THR A 1 163 ? 9.138 0.510 -5.459 1.00 94.69 163 THR A CA 1
ATOM 1043 C C . THR A 1 163 ? 9.541 0.264 -6.905 1.00 94.69 163 THR A C 1
ATOM 1045 O O . THR A 1 163 ? 9.160 -0.755 -7.473 1.00 94.69 163 THR A O 1
ATOM 1048 N N . CYS A 1 164 ? 10.289 1.177 -7.513 1.00 90.25 164 CYS A N 1
ATOM 1049 C CA . CYS A 1 164 ? 10.861 0.996 -8.843 1.00 90.25 164 CYS A CA 1
ATOM 1050 C C . CYS A 1 164 ? 12.198 1.739 -8.964 1.00 90.25 164 CYS A C 1
ATOM 1052 O O . CYS A 1 164 ? 12.386 2.810 -8.381 1.00 90.25 164 CYS A O 1
ATOM 1054 N N . GLY A 1 165 ? 13.132 1.162 -9.718 1.00 83.38 165 GLY A N 1
ATOM 1055 C CA . GLY A 1 165 ? 14.374 1.826 -10.116 1.00 83.38 165 GLY A CA 1
ATOM 1056 C C . GLY A 1 165 ? 14.223 2.631 -11.409 1.00 83.38 165 GLY A C 1
ATOM 1057 O O . GLY A 1 165 ? 13.134 2.764 -11.960 1.00 83.38 165 GLY A O 1
ATOM 1058 N N . GLN A 1 166 ? 15.346 3.124 -11.939 1.00 76.25 166 GLN A N 1
ATOM 1059 C CA . GLN A 1 166 ? 15.405 3.775 -13.260 1.00 76.25 166 GLN A CA 1
ATOM 1060 C C . GLN A 1 166 ? 15.576 2.780 -14.427 1.00 76.25 166 GLN A C 1
ATOM 1062 O O . GLN A 1 166 ? 15.982 3.169 -15.520 1.00 76.25 166 GLN A O 1
ATOM 1067 N N . GLY A 1 167 ? 15.310 1.489 -14.196 1.00 62.44 167 GLY A N 1
ATOM 1068 C CA . GLY A 1 167 ? 15.424 0.446 -15.219 1.00 62.44 167 GLY A CA 1
ATOM 1069 C C . GLY A 1 167 ? 14.491 0.707 -16.401 1.00 62.44 167 GLY A C 1
ATOM 1070 O O . GLY A 1 167 ? 13.487 1.384 -16.260 1.00 62.44 167 GLY A O 1
ATOM 1071 N N . GLN A 1 168 ? 14.812 0.208 -17.589 1.00 56.16 168 GLN A N 1
ATOM 1072 C CA . GLN A 1 168 ? 13.913 0.298 -18.743 1.00 56.16 168 GLN A CA 1
ATOM 1073 C C . GLN A 1 168 ? 13.096 -1.001 -18.824 1.00 56.16 168 GLN A C 1
ATOM 1075 O O . GLN A 1 168 ? 13.677 -2.066 -18.574 1.00 56.16 168 GLN A O 1
ATOM 1080 N N . PRO A 1 169 ? 11.794 -0.972 -19.172 1.00 56.56 169 PRO A N 1
ATOM 1081 C CA . PRO A 1 169 ? 11.044 -2.201 -19.397 1.00 56.56 169 PRO A CA 1
ATOM 1082 C C . PRO A 1 169 ? 11.789 -3.033 -20.440 1.00 56.56 169 PRO A C 1
ATOM 1084 O O . PRO A 1 169 ? 12.252 -2.517 -21.461 1.00 56.56 169 PRO A O 1
ATOM 1087 N N . SER A 1 170 ? 11.994 -4.318 -20.143 1.00 53.50 170 SER A N 1
ATOM 1088 C CA . SER A 1 170 ? 12.721 -5.200 -21.051 1.00 53.50 170 SER A CA 1
ATOM 1089 C C . SER A 1 170 ? 11.958 -5.260 -22.373 1.00 53.50 170 SER A C 1
ATOM 1091 O O . SER A 1 170 ? 10.836 -5.759 -22.408 1.00 53.50 170 SER A O 1
ATOM 1093 N N . ASN A 1 171 ? 12.562 -4.739 -23.447 1.00 49.53 171 ASN A N 1
ATOM 1094 C CA . ASN A 1 171 ? 12.065 -4.834 -24.821 1.00 49.53 171 ASN A CA 1
ATOM 1095 C C . ASN A 1 171 ? 12.030 -6.311 -25.256 1.00 49.53 171 ASN A C 1
ATOM 1097 O O . ASN A 1 171 ? 12.912 -6.802 -25.954 1.00 49.53 171 ASN A O 1
ATOM 1101 N N . GLY A 1 172 ? 11.008 -7.031 -24.808 1.00 45.09 172 GLY A N 1
ATOM 1102 C CA . GLY A 1 172 ? 10.674 -8.389 -25.206 1.00 45.09 172 GLY A CA 1
ATOM 1103 C C . GLY A 1 172 ? 9.387 -8.384 -26.019 1.00 45.09 172 GLY A C 1
ATOM 1104 O O . GLY A 1 172 ? 8.354 -8.785 -25.509 1.00 45.09 172 GLY A O 1
ATOM 1105 N N . GLY A 1 173 ? 9.469 -7.902 -27.263 1.00 39.75 173 GLY A N 1
ATOM 1106 C CA . GLY A 1 173 ? 8.560 -8.233 -28.366 1.00 39.75 173 GLY A CA 1
ATOM 1107 C C . GLY A 1 173 ? 7.059 -7.945 -28.205 1.00 39.75 173 GLY A C 1
ATOM 1108 O O . GLY A 1 173 ? 6.311 -8.779 -27.714 1.00 39.75 173 GLY A O 1
ATOM 1109 N N . GLY A 1 174 ? 6.607 -6.864 -28.848 1.00 39.75 174 GLY A N 1
ATOM 1110 C CA . GLY A 1 174 ? 5.342 -6.871 -29.590 1.00 39.75 174 GLY A CA 1
ATOM 1111 C C . GLY A 1 174 ? 4.124 -6.238 -28.915 1.00 39.75 174 GLY A C 1
ATOM 1112 O O . GLY A 1 174 ? 3.517 -6.814 -28.020 1.00 39.75 174 GLY A O 1
ATOM 1113 N N . GLY A 1 175 ? 3.687 -5.119 -29.497 1.00 36.41 175 GLY A N 1
ATOM 1114 C CA . GLY A 1 175 ? 2.282 -4.717 -29.533 1.00 36.41 175 GLY A CA 1
ATOM 1115 C C . GLY A 1 175 ? 1.861 -3.729 -28.455 1.00 36.41 175 GLY A C 1
ATOM 1116 O O . GLY A 1 175 ? 1.644 -4.104 -27.308 1.00 36.41 175 GLY A O 1
ATOM 1117 N N . ASP A 1 176 ? 1.701 -2.479 -28.882 1.00 43.94 176 ASP A N 1
ATOM 1118 C CA . ASP A 1 176 ? 0.820 -1.438 -28.344 1.00 43.94 176 ASP A CA 1
ATOM 1119 C C . ASP A 1 176 ? -0.054 -1.865 -27.150 1.00 43.94 176 ASP A C 1
ATOM 1121 O O . ASP A 1 176 ? -1.227 -2.217 -27.290 1.00 43.94 176 ASP A O 1
ATOM 1125 N N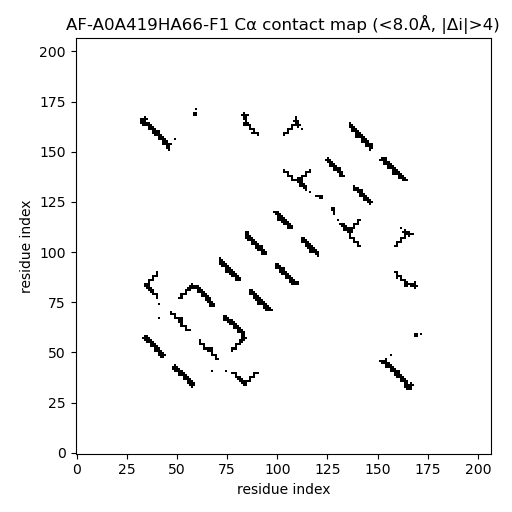 . LYS A 1 177 ? 0.487 -1.774 -25.935 1.00 39.31 177 LYS A N 1
ATOM 1126 C CA . LYS A 1 177 ? -0.342 -1.616 -24.740 1.00 39.31 177 LYS A CA 1
ATOM 1127 C C . LYS A 1 177 ? -0.165 -0.195 -24.258 1.00 39.31 177 LYS A C 1
ATOM 1129 O O . LYS A 1 177 ? 0.654 0.098 -23.395 1.00 39.31 177 LYS A O 1
ATOM 1134 N N . ASN A 1 178 ? -0.950 0.684 -24.878 1.00 37.03 178 ASN A N 1
ATOM 1135 C CA . ASN A 1 178 ? -1.293 1.981 -24.316 1.00 37.03 178 ASN A CA 1
ATOM 1136 C C . ASN A 1 178 ? -1.534 1.803 -22.803 1.00 37.03 178 ASN A C 1
ATOM 1138 O O . ASN A 1 178 ? -2.296 0.894 -22.444 1.00 37.03 178 ASN A O 1
ATOM 1142 N N . PRO A 1 179 ? -0.911 2.605 -21.922 1.00 43.81 179 PRO A N 1
ATOM 1143 C CA . PRO A 1 179 ? -1.252 2.608 -20.510 1.00 43.81 179 PRO A CA 1
ATOM 1144 C C . PRO A 1 179 ? -2.763 2.774 -20.410 1.00 43.81 179 PRO A C 1
ATOM 1146 O O . PRO A 1 179 ? -3.303 3.786 -20.852 1.00 43.81 179 PRO A O 1
ATOM 1149 N N . VAL A 1 180 ? -3.469 1.759 -19.909 1.00 38.91 180 VAL A N 1
ATOM 1150 C CA . VAL A 1 180 ? -4.889 1.917 -19.603 1.00 38.91 180 VAL A CA 1
ATOM 1151 C C . VAL A 1 180 ? -4.927 3.011 -18.535 1.00 38.91 180 VAL A C 1
ATOM 1153 O O . VAL A 1 180 ? -4.377 2.789 -17.447 1.00 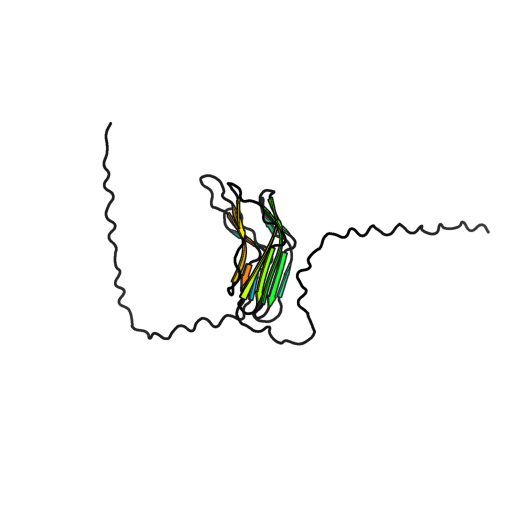38.91 180 VAL A O 1
ATOM 1156 N N . PRO A 1 181 ? -5.509 4.195 -18.820 1.00 36.34 181 PRO A N 1
ATOM 1157 C CA . PRO A 1 181 ? -5.701 5.211 -17.798 1.00 36.34 181 PRO A CA 1
ATOM 1158 C C . PRO A 1 181 ?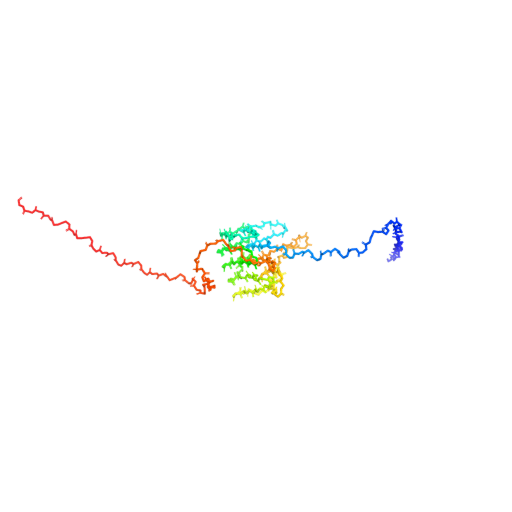 -6.412 4.550 -16.615 1.00 36.34 181 PRO A C 1
ATOM 1160 O O . PRO A 1 181 ? -7.182 3.610 -16.843 1.00 36.34 181 PRO A O 1
ATOM 1163 N N . PRO A 1 182 ? -6.193 4.981 -15.359 1.00 40.69 182 PRO A N 1
ATOM 1164 C CA . PRO A 1 182 ? -7.038 4.515 -14.268 1.00 40.69 182 PRO A CA 1
ATOM 1165 C C . PRO A 1 182 ? -8.489 4.644 -14.729 1.00 40.69 182 PRO A C 1
ATOM 1167 O O . PRO A 1 182 ? -8.922 5.730 -15.119 1.00 40.69 182 PRO A O 1
ATOM 1170 N N . ARG A 1 183 ? -9.204 3.515 -14.787 1.00 37.91 183 ARG A N 1
ATOM 1171 C CA . ARG A 1 183 ? -10.616 3.507 -15.142 1.00 37.91 183 ARG A CA 1
ATOM 1172 C C . ARG A 1 183 ? -11.337 4.234 -14.017 1.00 37.91 183 ARG A C 1
ATOM 1174 O O . ARG A 1 183 ? -11.700 3.647 -13.003 1.00 37.91 183 ARG A O 1
ATOM 1181 N N . GLY A 1 184 ? -11.459 5.546 -14.166 1.00 37.19 184 GLY A N 1
ATOM 1182 C CA . GLY A 1 184 ? -12.411 6.335 -13.419 1.00 37.19 184 GLY A CA 1
ATOM 1183 C C . GLY A 1 184 ? -13.788 5.789 -13.762 1.00 37.19 184 GLY A C 1
ATOM 1184 O O . GLY A 1 184 ? -14.216 5.876 -14.909 1.00 37.19 184 GLY A O 1
ATOM 1185 N N . GLY A 1 185 ? -14.443 5.191 -12.772 1.00 35.66 185 GLY A N 1
ATOM 1186 C CA . GLY A 1 185 ? -15.828 4.754 -12.880 1.00 35.66 185 GLY A CA 1
ATOM 1187 C C . GLY A 1 185 ? -16.003 3.316 -13.357 1.00 35.66 185 GLY A C 1
ATOM 1188 O O . GLY A 1 185 ? -16.432 3.081 -14.479 1.00 35.66 185 GLY A O 1
ATOM 1189 N N . ASP A 1 186 ? -15.814 2.360 -12.452 1.00 34.97 186 ASP A N 1
ATOM 1190 C CA . ASP A 1 186 ? -16.765 1.251 -12.359 1.00 34.97 186 ASP A CA 1
ATOM 1191 C C . ASP A 1 186 ? -17.794 1.625 -11.279 1.00 34.97 186 ASP A C 1
ATOM 1193 O O . ASP A 1 186 ? -17.852 1.051 -10.193 1.00 34.97 186 ASP A O 1
ATOM 1197 N N . THR A 1 187 ? -18.626 2.629 -11.564 1.00 35.88 187 THR A N 1
ATOM 1198 C CA . THR A 1 187 ? -20.004 2.526 -11.086 1.00 35.88 187 THR A CA 1
ATOM 1199 C C . THR A 1 187 ? -20.580 1.287 -11.772 1.00 35.88 187 THR A C 1
ATOM 1201 O O . THR A 1 187 ? -20.449 1.167 -12.993 1.00 35.88 187 THR A O 1
ATOM 1204 N N . PRO A 1 188 ? -21.191 0.335 -11.047 1.00 36.09 188 PRO A N 1
ATOM 1205 C CA . PRO A 1 188 ? -21.912 -0.739 -11.702 1.00 36.09 188 PRO A CA 1
ATOM 1206 C C . PRO A 1 188 ? -23.024 -0.099 -12.537 1.00 36.09 188 PRO A C 1
ATOM 1208 O O . PRO A 1 188 ? -24.037 0.351 -12.003 1.00 36.09 188 PRO A O 1
ATOM 1211 N N . ILE A 1 189 ? -22.837 -0.035 -13.858 1.00 36.00 189 ILE A N 1
ATOM 1212 C CA . ILE A 1 189 ? -23.958 0.156 -14.767 1.00 36.00 189 ILE A CA 1
ATOM 1213 C C . ILE A 1 189 ? -24.762 -1.131 -14.658 1.00 36.00 189 ILE A C 1
ATOM 1215 O O . ILE A 1 189 ? -24.446 -2.147 -15.277 1.00 36.00 189 ILE A O 1
ATOM 1219 N N . TYR A 1 190 ? -25.790 -1.086 -13.816 1.00 31.45 190 TYR A N 1
ATOM 1220 C CA . TYR A 1 190 ? -26.875 -2.044 -13.838 1.00 31.45 190 TYR A CA 1
ATOM 1221 C C . TYR A 1 190 ? -27.524 -1.908 -15.215 1.00 31.45 190 TYR A C 1
ATOM 1223 O O . TYR A 1 190 ? -28.386 -1.060 -15.429 1.00 31.45 190 TYR A O 1
ATOM 1231 N N . LYS A 1 191 ? -27.052 -2.683 -16.194 1.00 35.19 191 LYS A N 1
ATOM 1232 C CA . LYS A 1 191 ? -27.794 -2.870 -17.435 1.00 35.19 191 LYS A CA 1
ATOM 1233 C C . LYS A 1 191 ? -29.081 -3.585 -17.016 1.00 35.19 191 LYS A C 1
ATOM 1235 O O . LYS A 1 191 ? -28.972 -4.691 -16.482 1.00 35.19 191 LYS A O 1
ATOM 1240 N N . PRO A 1 192 ? -30.275 -2.992 -17.196 1.00 39.38 192 PRO A N 1
ATOM 1241 C CA . PRO A 1 192 ? -31.509 -3.725 -16.976 1.00 39.38 192 PRO A CA 1
ATOM 1242 C C . PRO A 1 192 ? -31.445 -5.003 -17.808 1.00 39.38 192 PRO A C 1
ATOM 1244 O O . PRO A 1 192 ? -31.027 -4.964 -18.973 1.00 39.38 192 PRO A O 1
ATOM 1247 N N . ALA A 1 193 ? -31.791 -6.136 -17.197 1.00 47.16 193 ALA A N 1
ATOM 1248 C CA . ALA A 1 193 ? -31.913 -7.388 -17.925 1.00 47.16 193 ALA A CA 1
ATOM 1249 C C . ALA A 1 193 ? -32.781 -7.150 -19.178 1.00 47.16 193 ALA A C 1
ATOM 1251 O O . ALA A 1 193 ? -33.777 -6.423 -19.084 1.00 47.16 193 ALA A O 1
ATOM 1252 N N . PRO A 1 194 ? -32.414 -7.705 -20.349 1.00 59.91 194 PRO A N 1
ATOM 1253 C CA . PRO A 1 194 ? -33.285 -7.643 -21.512 1.00 59.91 194 PRO A CA 1
ATOM 1254 C C . PRO A 1 194 ? -34.667 -8.180 -21.115 1.00 59.91 194 PRO A C 1
ATOM 1256 O O . PRO A 1 194 ? -34.725 -9.188 -20.403 1.00 59.91 194 PRO A O 1
ATOM 1259 N N . PRO A 1 195 ? -35.772 -7.537 -21.531 1.00 62.44 195 PRO A N 1
ATOM 1260 C CA . PRO A 1 195 ? -37.095 -8.099 -21.307 1.00 62.44 195 PRO A CA 1
ATOM 1261 C C . PRO A 1 195 ? -37.127 -9.518 -21.879 1.00 62.44 195 PRO A C 1
ATOM 1263 O O . PRO A 1 195 ? -36.623 -9.756 -22.978 1.00 62.44 195 PRO A O 1
ATOM 1266 N N . ALA A 1 196 ? -37.678 -10.459 -21.109 1.00 52.91 196 ALA A N 1
ATOM 1267 C CA . ALA A 1 196 ? -37.825 -11.838 -21.546 1.00 52.91 196 ALA A CA 1
ATOM 1268 C C . ALA A 1 196 ? -38.563 -11.856 -22.889 1.00 52.91 196 ALA A C 1
ATOM 1270 O O . ALA A 1 196 ? -39.691 -11.369 -22.994 1.00 52.91 196 ALA A O 1
ATOM 1271 N N . THR A 1 197 ? -37.921 -12.392 -23.924 1.00 64.12 197 THR A N 1
ATOM 1272 C CA . THR A 1 197 ? -38.602 -12.697 -25.176 1.00 64.12 197 THR A CA 1
ATOM 1273 C C . THR A 1 197 ? -39.661 -13.762 -24.888 1.00 64.12 197 THR A C 1
ATOM 1275 O O . THR A 1 197 ? -39.328 -14.799 -24.307 1.00 64.12 197 THR A O 1
ATOM 1278 N N . PRO A 1 198 ? -40.932 -13.541 -25.266 1.00 62.84 198 PRO A N 1
ATOM 1279 C CA . PRO A 1 198 ? -41.945 -14.580 -25.187 1.00 62.84 198 PRO A CA 1
ATOM 1280 C C . PRO A 1 198 ? -41.480 -15.787 -26.000 1.00 62.84 198 PRO A C 1
ATOM 1282 O O . PRO A 1 198 ? -41.199 -15.662 -27.192 1.00 62.84 198 PRO A O 1
ATOM 1285 N N . VAL A 1 199 ? -41.381 -16.947 -25.353 1.00 62.19 199 VAL A N 1
ATOM 1286 C CA . VAL A 1 199 ? -41.211 -18.225 -26.047 1.00 62.19 199 VAL A CA 1
ATOM 1287 C C . VAL A 1 199 ? -42.449 -18.407 -26.931 1.00 62.19 199 VAL A C 1
ATOM 1289 O O . VAL A 1 199 ? -43.557 -18.398 -26.388 1.00 62.19 199 VAL A O 1
ATOM 1292 N N . PRO A 1 200 ? -42.314 -18.534 -28.265 1.00 66.88 200 PRO A N 1
ATOM 1293 C CA . PRO A 1 200 ? -43.447 -18.840 -29.124 1.00 66.88 200 PRO A CA 1
ATOM 1294 C C . PRO A 1 200 ? -44.089 -20.141 -28.647 1.00 66.88 200 PRO A C 1
ATOM 1296 O O . PRO A 1 200 ? -43.452 -21.195 -28.631 1.00 66.88 200 PRO A O 1
ATOM 1299 N N . GLY A 1 201 ? -45.334 -20.036 -28.186 1.00 54.38 201 GLY A N 1
ATOM 1300 C CA . GLY A 1 201 ? -46.108 -21.172 -27.719 1.00 54.38 201 GLY A CA 1
ATOM 1301 C C . GLY A 1 201 ? -46.241 -22.217 -28.820 1.00 54.38 201 GLY A C 1
ATOM 1302 O O . GLY A 1 201 ? -46.493 -21.896 -29.981 1.00 54.38 201 GLY A O 1
ATOM 1303 N N . HIS A 1 202 ? -46.079 -23.479 -28.436 1.00 54.34 202 HIS A N 1
ATOM 1304 C CA . HIS A 1 202 ? -46.457 -24.615 -29.256 1.00 54.34 202 HIS A CA 1
ATOM 1305 C C . HIS A 1 202 ? -47.932 -24.483 -29.653 1.00 54.34 202 HIS A C 1
ATOM 1307 O O . HIS A 1 202 ? -48.821 -24.556 -28.805 1.00 54.34 202 HIS A O 1
ATOM 1313 N N . HIS A 1 203 ? -48.193 -24.287 -30.944 1.00 54.91 203 HIS A N 1
ATOM 1314 C CA . HIS A 1 203 ? -49.529 -24.470 -31.490 1.00 54.91 203 HIS A CA 1
ATOM 1315 C C . HIS A 1 203 ? -49.891 -25.962 -31.408 1.00 54.91 203 HIS A C 1
ATOM 1317 O O . HIS A 1 203 ? -49.083 -26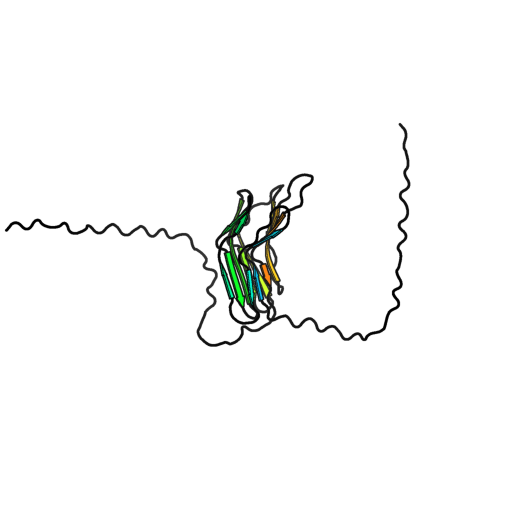.796 -31.830 1.00 54.91 203 HIS A O 1
ATOM 1323 N N . PRO A 1 204 ? -51.076 -26.331 -30.896 1.00 60.41 204 PRO A N 1
ATOM 1324 C CA . PRO A 1 204 ? -51.569 -27.691 -31.031 1.00 60.41 204 PRO A CA 1
ATOM 1325 C C . PRO A 1 204 ? -51.853 -27.970 -32.510 1.00 60.41 204 PRO A C 1
ATOM 1327 O O . PRO A 1 204 ? -52.626 -27.260 -33.155 1.00 60.41 204 PRO A O 1
ATOM 1330 N N . VAL A 1 205 ? -51.215 -29.008 -33.048 1.00 63.31 205 VAL A N 1
ATOM 1331 C CA . VAL A 1 205 ? -51.543 -29.550 -34.367 1.00 63.31 205 VAL A CA 1
ATOM 1332 C C . VAL A 1 205 ? -52.901 -30.237 -34.225 1.00 63.31 205 VAL A C 1
ATOM 1334 O O . VAL A 1 205 ? -53.022 -31.227 -33.507 1.00 63.31 205 VAL A O 1
ATOM 1337 N N . THR A 1 206 ? -53.937 -29.672 -34.838 1.00 56.47 206 THR A N 1
ATOM 1338 C CA . THR A 1 206 ? -55.200 -30.377 -35.077 1.00 56.47 206 THR A CA 1
ATOM 1339 C C . THR A 1 206 ? -55.192 -30.819 -36.532 1.00 56.47 206 THR A C 1
ATOM 1341 O O . THR A 1 206 ? -55.157 -29.990 -37.440 1.00 56.47 206 THR A O 1
ATOM 1344 N N . GLY A 1 207 ? -55.143 -32.133 -36.719 1.00 48.88 207 GLY A N 1
ATOM 1345 C CA . GLY A 1 207 ? -55.160 -32.841 -37.993 1.00 48.88 207 GLY A CA 1
ATOM 1346 C C . GLY A 1 207 ? -55.219 -34.327 -37.712 1.00 48.88 207 GLY A C 1
ATOM 1347 O O . GLY A 1 207 ? -54.206 -34.833 -37.185 1.00 48.88 207 GLY A O 1
#

Foldseek 3Di:
DDDDDDDDDDDDDDPDDDDDDDDDPPPPPPPQFQLKKKKFAKFKDFPKTKGDDIDIESADKDKDFAWIDIVQKTWGGWIWIDFRQKIKIWTQWIGGNNDIWGGWIWITGLFWIDTDTPDDDDDDPFKDKDAWGTGGQKIFGIWIWGDDDDDGIIMIMTGTIIGGHNTDHHPDDDDDPDPPPPPPDPPPPPPPDDPDDPDPDDDDDDD

Secondary structure (DSSP, 8-state):
------PPP-------------------------S-EEEEEEEEESSS-EE--EEEESSS-EEEEEEEEETTEEEEEEEEEEETTEEEEEEEEEEETTEEEEEEEEEEETTEEEEEEEE-PPP-SSEEEEE---SSSEEEEEEEEE--STT-PPEEEEEEEEE--SPPP---S-----------------PPPPPPPPP--------

Solvent-accessible surface area (backbone atoms only — not comparable to full-atom values): 11626 Å² total; per-residue (Å²): 140,83,88,78,87,76,88,78,82,83,80,80,83,80,79,79,84,80,85,79,78,96,70,77,89,66,74,73,72,75,73,72,57,50,28,49,3,25,7,30,20,34,41,28,43,58,86,60,68,38,66,38,44,63,35,70,18,64,24,64,82,37,72,40,65,46,62,31,70,43,95,62,36,42,36,36,62,25,38,18,29,6,17,10,5,28,8,30,6,24,28,47,33,39,35,50,77,92,45,59,34,29,49,32,29,13,40,17,50,57,25,38,17,45,53,45,64,74,43,79,60,82,68,54,98,42,38,42,70,41,76,48,61,46,73,33,38,46,33,37,21,34,38,37,39,36,53,46,65,105,86,48,65,55,28,43,32,43,30,7,28,20,29,10,13,66,27,66,57,55,90,74,79,84,77,93,72,72,80,76,67,83,76,80,72,82,65,83,77,78,70,75,75,77,78,82,73,79,76,82,73,84,75,82,88,84,130

Sequence (207 aa):
MKIKSMALPLMVAAASLSVGTAIGLGALPADAAGSTSSATGITGSGSVAISGPSVSSDGPTRSDSGSASAPGISASGINVLAEGGHAKASVATLAVGGTAASGIVAECNQGVSTVSVAQLPANTATTTWSLGAGGSGSATALTVTIKSGKKATAQTINVASVTCGQGQPSNGGGGDKNPVPPRGGDTPIYKPAPPATPVPGHHPVTG

pLDDT: mean 75.23, std 23.27, range [31.45, 98.0]

Mean predicted aligned error: 15.67 Å